Protein AF-S7XFP1-F1 (afdb_monomer_lite)

Organism: Spraguea lophii (strain 42_110) (NCBI:txid1358809)

Foldseek 3Di:
DADFDALVNVVVQLVVVVVFWWAQQAWADDPLQKIKGFIKTDDPPVVVPVPPPDDDPPVVVVVVVVPPPDDDDDDPDPPPPIDTWIWMDGFQHDIDTDDDDPDPDADPVRVVVCVQGNRFTWRWDDDASFQKIKIKGDFDPPDPDPPDDSPWIWIWIWHNHNVIKIFIDTPQATPDISDDDDCPDDDPPPQPCPVRGGDDDPPDPCPDPVVVCVVVVNDDDDLVVSLVCCVVCVCVVRVDDPVVSVVVSVVVVVVSVVCVVPDDDD

Sequence (266 aa):
MKQKMTFLDIRAIINELQKKSYYINNIYSEDNKIFYFKLTAYKDNSIKNEKNNSIDEKTINKNLEKICIKDSNTSLNKDSVNRQSLLLIEPGVRMHLTKEHKCTRITSFTQQLRKYFKRSKIEIRQLGLDRVIEIKTLNYNNTGDENEDKNNVNNIIIEMYHKGNVLILENNKIVSMLRQEKDDKEDNNVINVLDNIYIRNEVSLNYSYLNFLKKYSLENITVKEFIKLLKEKGKEYFSLDNYVYNVLSKELMKYLNNMNNDIIIE

Structure (mmCIF, N/CA/C/O backbone):
data_AF-S7XFP1-F1
#
_entry.id   AF-S7XFP1-F1
#
loop_
_atom_site.group_PDB
_atom_site.id
_atom_site.type_symbol
_atom_site.label_atom_id
_atom_site.label_alt_id
_atom_site.label_comp_id
_atom_site.label_asym_id
_atom_site.label_entity_id
_atom_site.label_seq_id
_atom_site.pdbx_PDB_ins_code
_atom_site.Cartn_x
_atom_site.Cartn_y
_atom_site.Cartn_z
_atom_site.occupancy
_atom_site.B_iso_or_equiv
_atom_site.auth_seq_id
_atom_site.auth_comp_id
_atom_site.auth_asym_id
_atom_site.auth_atom_id
_atom_site.pdbx_PDB_model_num
ATOM 1 N N . MET A 1 1 ? -9.539 -11.812 -19.094 1.00 52.19 1 MET A N 1
ATOM 2 C CA . MET A 1 1 ? -9.063 -10.584 -18.410 1.00 52.19 1 MET A CA 1
ATOM 3 C C . MET A 1 1 ? -9.039 -10.847 -16.913 1.00 52.19 1 MET A C 1
ATOM 5 O O . MET A 1 1 ? -10.048 -11.311 -16.401 1.00 52.19 1 MET A O 1
ATOM 9 N N . LYS A 1 2 ? -7.923 -10.607 -16.209 1.00 63.22 2 LYS A N 1
ATOM 10 C CA . LYS A 1 2 ? -7.943 -10.638 -14.735 1.00 63.22 2 LYS A CA 1
ATOM 11 C C . LYS A 1 2 ? -8.802 -9.466 -14.250 1.00 63.22 2 LYS A C 1
ATOM 13 O O . LYS A 1 2 ? -8.577 -8.339 -14.692 1.00 63.22 2 LYS A O 1
ATOM 18 N N . GLN A 1 3 ? -9.782 -9.731 -13.392 1.00 74.06 3 GLN A N 1
ATOM 19 C CA . GLN A 1 3 ? -10.567 -8.681 -12.743 1.00 74.06 3 GLN A CA 1
ATOM 20 C C . GLN A 1 3 ? -9.619 -7.797 -11.924 1.00 74.06 3 GLN A C 1
ATOM 22 O O . GLN A 1 3 ? -8.824 -8.306 -11.134 1.00 74.06 3 GLN A O 1
ATOM 27 N N . LYS A 1 4 ? -9.656 -6.483 -12.162 1.00 85.31 4 LYS A N 1
ATOM 28 C CA . LYS A 1 4 ? -8.857 -5.513 -11.405 1.00 85.31 4 LYS A CA 1
ATOM 29 C C . LYS A 1 4 ? -9.562 -5.204 -10.092 1.00 85.31 4 LYS A C 1
ATOM 31 O O . LYS A 1 4 ? -10.784 -5.065 -10.086 1.00 85.31 4 LYS A O 1
ATOM 36 N N . MET A 1 5 ? -8.795 -5.057 -9.016 1.00 91.19 5 MET A N 1
ATOM 37 C CA . MET A 1 5 ? -9.348 -4.629 -7.732 1.00 91.19 5 MET A CA 1
ATOM 38 C C . MET A 1 5 ? -10.023 -3.258 -7.837 1.00 91.19 5 MET A C 1
ATOM 40 O O . MET A 1 5 ? -9.474 -2.301 -8.398 1.00 91.19 5 MET A O 1
ATOM 44 N N . THR A 1 6 ? -11.214 -3.170 -7.259 1.00 91.44 6 THR A N 1
ATOM 45 C CA . THR A 1 6 ? -11.941 -1.921 -7.044 1.00 91.44 6 THR A CA 1
ATOM 46 C C . THR A 1 6 ? -11.437 -1.220 -5.780 1.00 91.44 6 THR A C 1
ATOM 48 O O . THR A 1 6 ? -10.708 -1.794 -4.967 1.00 91.44 6 THR A O 1
ATOM 51 N N . PHE A 1 7 ? -11.837 0.038 -5.578 1.00 90.31 7 PHE A N 1
ATOM 52 C CA . PHE A 1 7 ? -11.528 0.751 -4.336 1.00 90.31 7 PHE A CA 1
ATOM 53 C C . PHE A 1 7 ? -12.200 0.097 -3.111 1.00 90.31 7 PHE A C 1
ATOM 55 O O . PHE A 1 7 ? -11.659 0.194 -2.011 1.00 90.31 7 PHE A O 1
ATOM 62 N N . LEU A 1 8 ? -13.339 -0.592 -3.287 1.00 91.75 8 LEU A N 1
ATOM 63 C CA . LEU A 1 8 ? -14.031 -1.321 -2.216 1.00 91.75 8 LEU A CA 1
ATOM 64 C C . LEU A 1 8 ? -13.271 -2.579 -1.803 1.00 91.75 8 LEU A C 1
ATOM 66 O O . LEU A 1 8 ? -13.131 -2.836 -0.608 1.00 91.75 8 LEU A O 1
ATOM 70 N N . ASP A 1 9 ? -12.722 -3.314 -2.771 1.00 93.44 9 ASP A N 1
ATOM 71 C CA . ASP A 1 9 ? -11.872 -4.475 -2.489 1.00 93.44 9 ASP A CA 1
ATOM 72 C C . ASP A 1 9 ? -10.639 -4.046 -1.686 1.00 93.44 9 ASP A C 1
ATOM 74 O O . ASP A 1 9 ? -10.287 -4.670 -0.686 1.00 93.44 9 ASP A O 1
ATOM 78 N N . ILE A 1 10 ? -10.012 -2.929 -2.080 1.00 94.69 10 ILE A N 1
ATOM 79 C CA . ILE A 1 10 ? -8.885 -2.344 -1.341 1.00 94.69 10 ILE A CA 1
ATOM 80 C C . ILE A 1 10 ? -9.328 -1.981 0.077 1.00 94.69 10 ILE A C 1
ATOM 82 O O . ILE A 1 10 ? -8.672 -2.391 1.034 1.00 94.69 10 ILE A O 1
ATOM 86 N N . ARG A 1 11 ? -10.459 -1.281 0.232 1.00 93.44 11 ARG A N 1
ATOM 87 C CA . ARG A 1 11 ? -10.988 -0.883 1.543 1.00 93.44 11 ARG A CA 1
ATOM 88 C C . ARG A 1 11 ? -11.208 -2.081 2.461 1.00 93.44 11 ARG A C 1
ATOM 90 O O . ARG A 1 11 ? -10.847 -2.015 3.633 1.00 93.44 11 ARG A O 1
ATOM 97 N N . ALA A 1 12 ? -11.779 -3.167 1.944 1.00 93.06 12 ALA A N 1
ATOM 98 C CA . ALA A 1 12 ? -12.039 -4.375 2.719 1.00 93.06 12 ALA A CA 1
ATOM 99 C C . ALA A 1 12 ? -10.742 -4.976 3.286 1.00 93.06 12 ALA A C 1
ATOM 101 O O . ALA A 1 12 ? -10.680 -5.285 4.477 1.00 93.06 12 ALA A O 1
ATOM 102 N N . ILE A 1 13 ? -9.689 -5.059 2.469 1.00 95.00 13 ILE A N 1
ATOM 103 C CA . ILE A 1 13 ? -8.388 -5.588 2.901 1.00 95.00 13 ILE A CA 1
ATOM 104 C C . ILE A 1 13 ? -7.699 -4.629 3.872 1.00 95.00 13 ILE A C 1
ATOM 106 O O . ILE A 1 13 ? -7.159 -5.066 4.886 1.00 95.00 13 ILE A O 1
ATOM 110 N N . ILE A 1 14 ? -7.733 -3.321 3.607 1.00 95.25 14 ILE A N 1
ATOM 111 C CA . ILE A 1 14 ? -7.174 -2.319 4.523 1.00 95.25 14 ILE A CA 1
ATOM 112 C C . ILE A 1 14 ? -7.863 -2.393 5.888 1.00 95.25 14 ILE A C 1
ATOM 114 O O . ILE A 1 14 ? -7.173 -2.438 6.902 1.00 95.25 14 ILE A O 1
ATOM 118 N N . ASN A 1 15 ? -9.192 -2.503 5.928 1.00 92.75 15 ASN A N 1
ATOM 119 C CA . ASN A 1 15 ? -9.940 -2.675 7.174 1.00 92.75 15 ASN A CA 1
ATOM 120 C C . ASN A 1 15 ? -9.548 -3.965 7.913 1.00 92.75 15 ASN A C 1
ATOM 122 O O . ASN A 1 15 ? -9.566 -4.000 9.141 1.00 92.75 15 ASN A O 1
ATOM 126 N N . GLU A 1 16 ? -9.213 -5.042 7.198 1.00 91.88 16 GLU A N 1
ATOM 127 C CA . GLU A 1 16 ? -8.698 -6.265 7.816 1.00 91.88 16 GLU A CA 1
ATOM 128 C C . GLU A 1 16 ? -7.304 -6.052 8.419 1.00 91.88 16 GLU A C 1
ATOM 130 O O . GLU A 1 16 ? -7.057 -6.465 9.556 1.00 91.88 16 GLU A O 1
ATOM 135 N N . LEU A 1 17 ? -6.411 -5.377 7.691 1.00 92.06 17 LEU A N 1
ATOM 136 C CA . LEU A 1 17 ? -5.055 -5.071 8.143 1.00 92.06 17 LEU A CA 1
ATOM 137 C C . LEU A 1 17 ? -5.069 -4.119 9.349 1.00 92.06 17 LEU A C 1
ATOM 139 O O . LEU A 1 17 ? -4.381 -4.370 10.332 1.00 92.06 17 LEU A O 1
ATOM 143 N N . GLN A 1 18 ? -5.913 -3.091 9.345 1.00 91.81 18 GLN A N 1
ATOM 144 C CA . GLN A 1 18 ? -5.991 -2.098 10.422 1.00 91.81 18 GLN A CA 1
ATOM 145 C C . GLN A 1 18 ? -6.490 -2.654 11.766 1.00 91.81 18 GLN A C 1
ATOM 147 O O . GLN A 1 18 ? -6.340 -1.995 12.790 1.00 91.81 18 GLN A O 1
ATOM 152 N N . LYS A 1 19 ? -7.015 -3.887 11.814 1.00 89.19 19 LYS A N 1
ATOM 153 C CA . LYS A 1 19 ? -7.363 -4.560 13.083 1.00 89.19 19 LYS A CA 1
ATOM 154 C C . LYS A 1 19 ? -6.148 -4.833 13.974 1.00 89.19 19 LYS A C 1
ATOM 156 O O . LYS A 1 19 ? -6.326 -5.234 15.123 1.00 89.19 19 LYS A O 1
ATOM 161 N N . LYS A 1 20 ? -4.927 -4.722 13.441 1.00 89.38 20 LYS A N 1
ATOM 162 C CA . LYS A 1 20 ? -3.678 -4.984 14.161 1.00 89.38 20 LYS A CA 1
ATOM 163 C C . LYS A 1 20 ? -2.612 -3.964 13.780 1.00 89.38 20 LYS A C 1
ATOM 165 O O . LYS A 1 20 ? -2.524 -3.535 12.636 1.00 89.38 20 LYS A O 1
ATOM 170 N N . SER A 1 21 ? -1.734 -3.679 14.731 1.00 88.75 21 SER A N 1
ATOM 171 C CA . SER A 1 21 ? -0.482 -2.965 14.490 1.00 88.75 21 SER A CA 1
ATOM 172 C C . SER A 1 21 ? 0.557 -3.917 13.886 1.00 88.75 21 SER A C 1
ATOM 174 O O . SER A 1 21 ? 0.724 -5.037 14.381 1.00 88.75 21 SER A O 1
ATOM 176 N N . TYR A 1 22 ? 1.286 -3.486 12.850 1.00 92.56 22 TYR A N 1
ATOM 177 C CA . TYR A 1 22 ? 2.300 -4.307 12.176 1.00 92.56 22 TYR A CA 1
ATOM 178 C C . TYR A 1 22 ? 3.677 -3.639 12.120 1.00 92.56 22 TYR A C 1
ATOM 180 O O . TYR A 1 22 ? 3.802 -2.421 12.013 1.00 92.56 22 TYR A O 1
ATOM 188 N N . TYR A 1 23 ? 4.709 -4.482 12.110 1.00 92.25 23 TYR A N 1
ATOM 189 C CA . TYR A 1 23 ? 6.056 -4.143 11.658 1.00 92.25 23 TYR A CA 1
ATOM 190 C C . TYR A 1 23 ? 6.349 -4.849 10.338 1.00 92.25 23 TYR A C 1
ATOM 192 O O . TYR A 1 23 ? 5.999 -6.023 10.173 1.00 92.25 23 TYR A O 1
ATOM 200 N N . ILE A 1 24 ? 7.056 -4.186 9.425 1.00 93.75 24 ILE A N 1
ATOM 201 C CA . ILE A 1 24 ? 7.605 -4.847 8.238 1.00 93.75 24 ILE A CA 1
ATOM 202 C C . ILE A 1 24 ? 8.883 -5.568 8.654 1.00 93.75 24 ILE A C 1
ATOM 204 O O . ILE A 1 24 ? 9.927 -4.958 8.824 1.00 93.75 24 ILE A O 1
ATOM 208 N N . ASN A 1 25 ? 8.849 -6.887 8.789 1.00 92.38 25 ASN A N 1
ATOM 209 C CA . ASN A 1 25 ? 10.044 -7.674 9.086 1.00 92.38 25 ASN A CA 1
ATOM 210 C C . ASN A 1 25 ? 10.990 -7.749 7.874 1.00 92.38 25 ASN A C 1
ATOM 212 O O . ASN A 1 25 ? 12.210 -7.630 8.000 1.00 92.38 25 ASN A O 1
ATOM 216 N N . ASN A 1 26 ? 10.425 -7.966 6.684 1.00 93.00 26 ASN A N 1
ATOM 217 C CA . ASN A 1 26 ? 11.188 -8.028 5.442 1.00 93.00 26 ASN A CA 1
ATOM 218 C C . ASN A 1 26 ? 10.302 -7.754 4.222 1.00 93.00 26 ASN A C 1
ATOM 220 O O . ASN A 1 26 ? 9.081 -7.865 4.308 1.00 93.00 26 ASN A O 1
ATOM 224 N N . ILE A 1 27 ? 10.925 -7.447 3.085 1.00 94.75 27 ILE A N 1
ATOM 225 C CA . ILE A 1 27 ? 10.235 -7.199 1.812 1.00 94.75 27 ILE A CA 1
ATOM 226 C C . ILE A 1 27 ? 10.877 -8.064 0.732 1.00 94.75 27 ILE A C 1
ATOM 228 O O . ILE A 1 27 ? 12.099 -8.097 0.628 1.00 94.75 27 ILE A O 1
ATOM 232 N N . TYR A 1 28 ? 10.100 -8.764 -0.078 1.00 94.25 28 TYR A N 1
ATOM 233 C CA . TYR A 1 28 ? 10.593 -9.536 -1.224 1.00 94.25 28 TYR A CA 1
ATOM 234 C C . TYR A 1 28 ? 9.895 -9.066 -2.490 1.00 94.25 28 TYR A C 1
ATOM 236 O O . TYR A 1 28 ? 8.843 -8.431 -2.411 1.00 94.25 28 TYR A O 1
ATOM 244 N N . SER A 1 29 ? 10.451 -9.396 -3.649 1.00 93.25 29 SER A N 1
ATOM 245 C CA . SER A 1 29 ? 9.748 -9.186 -4.906 1.00 93.25 29 SER A CA 1
ATOM 246 C C . SER A 1 29 ? 10.022 -10.286 -5.911 1.00 93.25 29 SER A C 1
ATOM 248 O O . SER A 1 29 ? 11.060 -10.937 -5.866 1.00 93.25 29 SER A O 1
ATOM 250 N N . GLU A 1 30 ? 9.079 -10.475 -6.822 1.00 92.12 30 GLU A N 1
ATOM 251 C CA . GLU A 1 30 ? 9.212 -11.309 -8.010 1.00 92.12 30 GLU A CA 1
ATOM 252 C C . GLU A 1 30 ? 9.230 -10.377 -9.227 1.00 92.12 30 GLU A C 1
ATOM 254 O O . GLU A 1 30 ? 8.220 -9.747 -9.556 1.00 92.12 30 GLU A O 1
ATOM 259 N N . ASP A 1 31 ? 10.417 -10.210 -9.818 1.00 87.38 31 ASP A N 1
ATOM 260 C CA . ASP A 1 31 ? 10.683 -9.414 -11.023 1.00 87.38 31 ASP A CA 1
ATOM 261 C C . ASP A 1 31 ? 10.072 -8.007 -11.033 1.00 87.38 31 ASP A C 1
ATOM 263 O O . ASP A 1 31 ? 9.574 -7.552 -12.063 1.00 87.38 31 ASP A O 1
ATOM 267 N N . ASN A 1 32 ? 10.079 -7.301 -9.894 1.00 88.94 32 ASN A N 1
ATOM 268 C CA . ASN A 1 32 ? 9.481 -5.960 -9.780 1.00 88.94 32 ASN A CA 1
ATOM 269 C C . ASN A 1 32 ? 7.974 -5.907 -10.127 1.00 88.94 32 ASN A C 1
ATOM 271 O O . ASN A 1 32 ? 7.415 -4.826 -10.308 1.00 88.94 32 ASN A O 1
ATOM 275 N N . LYS A 1 33 ? 7.300 -7.058 -10.217 1.00 90.81 33 LYS A N 1
ATOM 276 C CA . LYS A 1 33 ? 5.867 -7.166 -10.527 1.00 90.81 33 LYS A CA 1
ATOM 277 C C . LYS A 1 33 ? 5.044 -7.437 -9.282 1.00 90.81 33 LYS A C 1
ATOM 279 O O . LYS A 1 33 ? 3.983 -6.845 -9.115 1.00 90.81 33 LYS A O 1
ATOM 284 N N . ILE A 1 34 ? 5.531 -8.329 -8.426 1.00 93.75 34 ILE A N 1
ATOM 285 C CA . ILE A 1 34 ? 4.853 -8.740 -7.198 1.00 93.75 34 ILE A CA 1
ATOM 286 C C . ILE A 1 34 ? 5.767 -8.416 -6.029 1.00 93.75 34 ILE A C 1
ATOM 288 O O . ILE A 1 34 ? 6.944 -8.757 -6.060 1.00 93.75 34 ILE A O 1
ATOM 292 N N . PHE A 1 35 ? 5.225 -7.785 -4.998 1.00 95.50 35 PHE A N 1
ATOM 293 C CA . PHE A 1 35 ? 5.903 -7.476 -3.750 1.00 95.50 35 PHE A CA 1
ATOM 294 C C . PHE A 1 35 ? 5.282 -8.276 -2.615 1.00 95.50 35 PHE A C 1
ATOM 296 O O . PHE A 1 35 ? 4.065 -8.433 -2.541 1.00 95.50 35 PHE A O 1
ATOM 303 N N . TYR A 1 36 ? 6.124 -8.759 -1.712 1.00 95.81 36 TYR A N 1
ATOM 304 C CA . TYR A 1 36 ? 5.717 -9.498 -0.528 1.00 95.81 36 TYR A CA 1
ATOM 305 C C . TYR A 1 36 ? 6.245 -8.787 0.708 1.00 95.81 36 TYR A C 1
ATOM 307 O O . TYR A 1 36 ? 7.451 -8.779 0.958 1.00 95.81 36 TYR A O 1
ATOM 315 N N . PHE A 1 37 ? 5.348 -8.224 1.505 1.00 95.62 37 PHE A N 1
ATOM 316 C CA . PHE A 1 37 ? 5.675 -7.600 2.779 1.00 95.62 37 PHE A CA 1
ATOM 317 C C . PHE A 1 37 ? 5.461 -8.624 3.885 1.00 95.62 37 PHE A C 1
ATOM 319 O O . PHE A 1 37 ? 4.335 -9.033 4.169 1.00 95.62 37 PHE A O 1
ATOM 326 N N . LYS A 1 38 ? 6.549 -9.074 4.506 1.00 94.75 38 LYS A N 1
ATOM 327 C CA . LYS A 1 38 ? 6.487 -9.960 5.666 1.00 94.75 38 LYS A CA 1
ATOM 328 C C . LYS A 1 38 ? 6.177 -9.114 6.892 1.00 94.75 38 LYS A C 1
ATOM 330 O O . LYS A 1 38 ? 7.062 -8.434 7.403 1.00 94.75 38 LYS A O 1
ATOM 335 N N . LEU A 1 39 ? 4.937 -9.169 7.349 1.00 94.38 39 LEU A N 1
ATOM 336 C CA . LEU A 1 39 ? 4.424 -8.410 8.478 1.00 94.38 39 LEU A CA 1
ATOM 337 C C . LEU A 1 39 ? 4.461 -9.249 9.759 1.00 94.38 39 LEU A C 1
ATOM 339 O O . LEU A 1 39 ? 4.088 -10.424 9.765 1.00 94.38 39 LEU A O 1
ATOM 343 N N . THR A 1 40 ? 4.864 -8.628 10.860 1.00 92.38 40 THR A N 1
ATOM 344 C CA . THR A 1 40 ? 4.746 -9.198 12.207 1.00 92.38 40 THR A CA 1
ATOM 345 C C . THR A 1 40 ? 3.764 -8.345 12.996 1.00 92.38 40 THR A C 1
ATOM 347 O O . THR A 1 40 ? 3.980 -7.141 13.133 1.00 92.38 40 THR A O 1
ATOM 350 N N . ALA A 1 41 ? 2.675 -8.948 13.480 1.00 90.31 41 ALA A N 1
ATOM 351 C CA . ALA A 1 41 ? 1.723 -8.251 14.340 1.00 90.31 41 ALA A CA 1
ATOM 352 C C . ALA A 1 41 ? 2.363 -7.975 15.707 1.00 90.31 41 ALA A C 1
ATOM 354 O O . ALA A 1 41 ? 3.026 -8.849 16.263 1.00 90.31 41 ALA A O 1
ATOM 355 N N . TYR A 1 42 ? 2.151 -6.788 16.265 1.00 80.81 42 TYR A N 1
ATOM 356 C CA . TYR A 1 42 ? 2.584 -6.476 17.625 1.00 80.81 42 TYR A CA 1
ATOM 357 C C . TYR A 1 42 ? 1.410 -6.579 18.601 1.00 80.81 42 TYR A C 1
ATOM 359 O O . TYR A 1 42 ? 0.276 -6.236 18.266 1.00 80.81 42 TYR A O 1
ATOM 367 N N . LYS A 1 43 ? 1.679 -7.082 19.810 1.00 69.81 43 LYS A N 1
ATOM 368 C CA . LYS A 1 43 ? 0.714 -7.053 20.911 1.00 69.81 43 LYS A CA 1
ATOM 369 C C . LYS A 1 43 ? 0.835 -5.702 21.596 1.00 69.81 43 LYS A C 1
ATOM 371 O O . LYS A 1 43 ? 1.787 -5.485 22.339 1.00 69.81 43 LYS A O 1
ATOM 376 N N . ASP A 1 44 ? -0.137 -4.825 21.380 1.00 60.28 44 ASP A N 1
ATOM 377 C CA . ASP A 1 44 ? -0.263 -3.635 22.212 1.00 60.28 44 ASP A CA 1
ATOM 378 C C . ASP A 1 44 ? -0.577 -4.086 23.649 1.00 60.28 44 ASP A C 1
ATOM 380 O O . ASP A 1 44 ? -1.675 -4.534 23.976 1.00 60.28 44 ASP A O 1
ATOM 384 N N . ASN A 1 45 ? 0.440 -4.041 24.513 1.00 50.31 45 ASN A N 1
ATOM 385 C CA . ASN A 1 45 ? 0.332 -4.429 25.923 1.00 50.31 45 ASN A CA 1
ATOM 386 C C . ASN A 1 45 ? -0.495 -3.426 26.755 1.00 50.31 45 ASN A C 1
ATOM 388 O O . ASN A 1 45 ? -0.725 -3.669 27.938 1.00 50.31 45 ASN A O 1
ATOM 392 N N . SER A 1 46 ? -0.970 -2.329 26.155 1.00 48.75 46 SER A N 1
ATOM 393 C CA . SER A 1 46 ? -1.746 -1.270 26.812 1.00 48.75 46 SER A CA 1
ATOM 394 C C . SER A 1 46 ? -3.116 -1.727 27.327 1.00 48.75 46 SER A C 1
ATOM 396 O O . SER A 1 46 ? -3.615 -1.156 28.288 1.00 48.75 46 SER A O 1
ATOM 398 N N . ILE A 1 47 ? -3.694 -2.804 26.783 1.00 45.56 47 ILE A N 1
ATOM 399 C CA . ILE A 1 47 ? -5.023 -3.301 27.200 1.00 45.56 47 ILE A CA 1
ATOM 400 C C . ILE A 1 47 ? -4.972 -4.071 28.541 1.00 45.56 47 ILE A C 1
ATOM 402 O O . ILE A 1 47 ? -6.002 -4.342 29.153 1.00 45.56 47 ILE A O 1
ATOM 406 N N . LYS A 1 48 ? -3.784 -4.411 29.065 1.00 41.38 48 LYS A N 1
ATOM 407 C CA . LYS A 1 48 ? -3.681 -5.134 30.349 1.00 41.38 48 LYS A CA 1
ATOM 408 C C . LYS A 1 48 ? -3.895 -4.264 31.590 1.00 41.38 48 LYS A C 1
ATOM 410 O O . LYS A 1 48 ? -4.155 -4.824 32.649 1.00 41.38 48 LYS A O 1
ATOM 415 N N . ASN A 1 49 ? -3.824 -2.938 31.479 1.00 35.94 49 ASN A N 1
ATOM 416 C CA . ASN A 1 49 ? -3.895 -2.067 32.656 1.00 35.94 49 ASN A CA 1
ATOM 417 C C . ASN A 1 49 ? -5.321 -1.668 33.067 1.00 35.94 49 ASN A C 1
ATOM 419 O O . ASN A 1 49 ? -5.502 -1.221 34.193 1.00 35.94 49 ASN A O 1
ATOM 423 N N . GLU A 1 50 ? -6.340 -1.895 32.232 1.00 39.62 50 GLU A N 1
ATOM 424 C CA . GLU A 1 50 ? -7.737 -1.591 32.596 1.00 39.62 50 GLU A CA 1
ATOM 425 C C . GLU A 1 50 ? -8.474 -2.765 33.261 1.00 39.62 50 GLU A C 1
ATOM 427 O O . GLU A 1 50 ? -9.487 -2.560 33.920 1.00 39.62 50 GLU A O 1
ATOM 432 N N . LYS A 1 51 ? -7.956 -3.999 33.163 1.00 37.59 51 LYS A N 1
ATOM 433 C CA . LYS A 1 51 ? -8.609 -5.189 33.745 1.00 37.59 51 LYS A CA 1
ATOM 434 C C . LYS A 1 51 ? -8.214 -5.517 35.187 1.00 37.59 51 LYS A C 1
ATOM 436 O O . LYS A 1 51 ? -8.755 -6.457 35.754 1.00 37.59 51 LYS A O 1
ATOM 441 N N . ASN A 1 52 ? -7.310 -4.754 35.801 1.00 36.91 52 ASN A N 1
ATOM 442 C CA . ASN A 1 52 ? -6.852 -5.040 37.167 1.00 36.91 52 ASN A CA 1
ATOM 443 C C . ASN A 1 52 ? -7.671 -4.350 38.270 1.00 36.91 52 ASN A C 1
ATOM 445 O O . ASN A 1 52 ? -7.379 -4.563 39.441 1.00 36.91 52 ASN A O 1
ATOM 449 N N . ASN A 1 53 ? -8.719 -3.595 37.927 1.00 41.28 53 ASN A N 1
ATOM 450 C CA . ASN A 1 53 ? -9.618 -2.976 38.902 1.00 41.28 53 ASN A CA 1
ATOM 451 C C . ASN A 1 53 ? -11.075 -3.392 38.651 1.00 41.28 53 ASN A C 1
ATOM 453 O O . ASN A 1 53 ? -11.860 -2.597 38.148 1.00 41.28 53 ASN A O 1
ATOM 457 N N . SER A 1 54 ? -11.435 -4.641 38.971 1.00 40.59 54 SER A N 1
ATOM 458 C CA . SER A 1 54 ? -12.695 -5.011 39.657 1.00 40.59 54 SER A CA 1
ATOM 459 C C . SER A 1 54 ? -13.021 -6.512 39.539 1.00 40.59 54 SER A C 1
ATOM 461 O O . SER A 1 54 ? -13.268 -7.031 38.461 1.00 40.59 54 SER A O 1
ATOM 463 N N . ILE A 1 55 ? -13.095 -7.154 40.713 1.00 44.56 55 ILE A N 1
ATOM 464 C CA . ILE A 1 55 ? -13.921 -8.324 41.075 1.00 44.56 55 ILE A CA 1
ATOM 465 C C . ILE A 1 55 ? -13.505 -9.705 40.507 1.00 44.56 55 ILE A C 1
ATOM 467 O O . ILE A 1 55 ? -13.731 -10.049 39.354 1.00 44.56 55 ILE A O 1
ATOM 471 N N . ASP A 1 56 ? -12.950 -10.517 41.418 1.00 48.81 56 ASP A N 1
ATOM 472 C CA . ASP A 1 56 ? -12.785 -11.985 41.456 1.00 48.81 56 ASP A CA 1
ATOM 473 C C . ASP A 1 56 ? -13.258 -12.835 40.246 1.00 48.81 56 ASP A C 1
ATOM 475 O O . ASP A 1 56 ? -14.206 -13.621 40.313 1.00 48.81 56 ASP A O 1
ATOM 479 N N . GLU A 1 57 ? -12.477 -12.827 39.161 1.00 43.84 57 GLU A N 1
ATOM 480 C CA . GLU A 1 57 ? -12.625 -13.735 38.003 1.00 43.84 57 GLU A CA 1
ATOM 481 C C . GLU A 1 57 ? -12.265 -15.216 38.294 1.00 43.84 57 GLU A C 1
ATOM 483 O O . GLU A 1 57 ? -12.380 -16.081 37.417 1.00 43.84 57 GLU A O 1
ATOM 488 N N . LYS A 1 58 ? -11.850 -15.569 39.520 1.00 46.75 58 LYS A N 1
ATOM 489 C CA . LYS A 1 58 ? -11.478 -16.958 39.870 1.00 46.75 58 LYS A CA 1
ATOM 490 C C . LYS A 1 58 ? -12.677 -17.907 39.977 1.00 46.75 58 LYS A C 1
ATOM 492 O O . LYS A 1 58 ? -12.504 -19.114 39.805 1.00 46.75 58 LYS A O 1
ATOM 497 N N . THR A 1 59 ? -13.880 -17.386 40.209 1.00 45.34 59 THR A N 1
ATOM 498 C CA . THR A 1 59 ? -15.079 -18.215 40.428 1.00 45.34 59 THR A CA 1
ATOM 499 C C . THR A 1 59 ? -15.864 -18.469 39.134 1.00 45.34 59 THR A C 1
ATOM 501 O O . THR A 1 59 ? -16.488 -19.519 38.993 1.00 45.34 59 THR A O 1
ATOM 504 N N . ILE A 1 60 ? -15.773 -17.577 38.140 1.00 46.31 60 ILE A N 1
ATOM 505 C CA . ILE A 1 60 ? -16.527 -17.689 36.875 1.00 46.31 60 ILE A CA 1
ATOM 506 C C . ILE A 1 60 ? -15.846 -18.658 35.892 1.00 46.31 60 ILE A C 1
ATOM 508 O O . ILE A 1 60 ? -16.519 -19.474 35.258 1.00 46.31 60 ILE A O 1
ATOM 512 N N . ASN A 1 61 ? -14.509 -18.669 35.832 1.00 45.28 61 ASN A N 1
ATOM 513 C CA . ASN A 1 61 ? -13.771 -19.535 34.900 1.00 45.28 61 ASN A CA 1
ATOM 514 C C . ASN A 1 61 ? -13.882 -21.036 35.221 1.00 45.28 61 ASN A C 1
ATOM 516 O O . ASN A 1 61 ? -13.777 -21.866 34.321 1.00 45.28 61 ASN A O 1
ATOM 520 N N . LYS A 1 62 ? -14.190 -21.408 36.470 1.00 44.66 62 LYS A N 1
ATOM 521 C CA . LYS A 1 62 ? -14.319 -22.819 36.873 1.00 44.66 62 LYS A CA 1
ATOM 522 C C . LYS A 1 62 ? -15.619 -23.486 36.406 1.00 44.66 62 LYS A C 1
ATOM 524 O O . LYS A 1 62 ? -15.674 -24.712 36.326 1.00 44.66 62 LYS A O 1
ATOM 529 N N . ASN A 1 63 ? -16.649 -22.698 36.083 1.00 39.97 63 ASN A N 1
ATOM 530 C CA . ASN A 1 63 ? -17.942 -23.215 35.622 1.00 39.97 63 ASN A CA 1
ATOM 531 C C . ASN A 1 63 ? -18.052 -23.285 34.090 1.00 39.97 63 ASN A C 1
ATOM 533 O O . ASN A 1 63 ? -18.793 -24.122 33.580 1.00 39.97 63 ASN A O 1
ATOM 537 N N . LEU A 1 64 ? -17.274 -22.488 33.350 1.00 41.97 64 LEU A N 1
ATOM 538 C CA . LEU A 1 64 ? -17.238 -22.541 31.881 1.00 41.97 64 LEU A CA 1
ATOM 539 C C . LEU A 1 64 ? -16.369 -23.693 31.345 1.00 41.97 64 LEU A C 1
ATOM 541 O O . LEU A 1 64 ? -16.673 -24.246 30.290 1.00 41.97 64 LEU A O 1
ATOM 545 N N . GLU A 1 65 ? -15.357 -24.139 32.096 1.00 40.03 65 GLU A N 1
ATOM 546 C CA . GLU A 1 65 ? -14.520 -25.290 31.710 1.00 40.03 65 GLU A CA 1
ATOM 547 C C . GLU A 1 65 ? -15.238 -26.649 31.810 1.00 40.03 65 GLU A C 1
ATOM 549 O O . GLU A 1 65 ? -14.794 -27.618 31.201 1.00 40.03 65 GLU A O 1
ATOM 554 N N . LYS A 1 66 ? -16.375 -26.746 32.515 1.00 40.25 66 LYS A N 1
ATOM 555 C CA . LYS A 1 66 ? -17.138 -28.005 32.626 1.00 40.25 66 LYS A CA 1
ATOM 556 C C . LYS A 1 66 ? -18.171 -28.230 31.520 1.00 40.25 66 LYS A C 1
ATOM 558 O O . LYS A 1 66 ? -18.631 -29.358 31.376 1.00 40.25 66 LYS A O 1
ATOM 563 N N . ILE A 1 67 ? -18.530 -27.207 30.741 1.00 40.03 67 ILE A N 1
ATOM 564 C CA . ILE A 1 67 ? -19.599 -27.316 29.729 1.00 40.03 67 ILE A CA 1
ATOM 565 C C . ILE A 1 67 ? -19.050 -27.664 28.333 1.00 40.03 67 ILE A C 1
ATOM 567 O O . ILE A 1 67 ? -19.767 -28.259 27.538 1.00 40.03 67 ILE A O 1
ATOM 571 N N . CYS A 1 68 ? -17.768 -27.412 28.047 1.00 33.25 68 CYS A N 1
ATOM 572 C CA . CYS A 1 68 ? -17.196 -27.640 26.708 1.00 33.25 68 CYS A CA 1
ATOM 573 C C . CYS A 1 68 ? -16.317 -28.898 26.566 1.00 33.25 68 CYS A C 1
ATOM 575 O O . CYS A 1 68 ? -15.704 -29.091 25.520 1.00 33.25 68 CYS A O 1
ATOM 577 N N . ILE A 1 69 ? -16.247 -29.777 27.574 1.00 36.56 69 ILE A N 1
ATOM 578 C CA . ILE A 1 69 ? -15.509 -31.050 27.481 1.00 36.56 69 ILE A CA 1
ATOM 579 C C . ILE A 1 69 ? -16.499 -32.184 27.227 1.00 36.56 69 ILE A C 1
ATOM 581 O O . ILE A 1 69 ? -16.782 -32.982 28.112 1.00 36.56 69 ILE A O 1
ATOM 585 N N . LYS A 1 70 ? -17.061 -32.217 26.024 1.00 35.91 70 LYS A N 1
ATOM 586 C CA . LYS A 1 70 ? -17.664 -33.388 25.374 1.00 35.91 70 LYS A CA 1
ATOM 587 C C . LYS A 1 70 ? -17.867 -32.971 23.926 1.00 35.91 70 LYS A C 1
ATOM 589 O O . LYS A 1 70 ? -18.893 -32.404 23.594 1.00 35.91 70 LYS A O 1
ATOM 594 N N . ASP A 1 71 ? -16.791 -33.047 23.148 1.00 34.56 71 ASP A N 1
ATOM 595 C CA . ASP A 1 71 ? -16.796 -33.684 21.829 1.00 34.56 71 ASP A CA 1
ATOM 596 C C . ASP A 1 71 ? -15.472 -33.422 21.097 1.00 34.56 71 ASP A C 1
ATOM 598 O O . ASP A 1 71 ? -15.077 -32.297 20.804 1.00 34.56 71 ASP A O 1
ATOM 602 N N . SER A 1 72 ? -14.802 -34.529 20.776 1.00 34.81 72 SER A N 1
ATOM 603 C CA . SER A 1 72 ? -13.695 -34.688 19.823 1.00 34.81 72 SER A CA 1
ATOM 604 C C . SER A 1 72 ? -12.363 -33.963 20.089 1.00 34.81 72 SER A C 1
ATOM 606 O O . SER A 1 72 ? -12.129 -32.807 19.753 1.00 34.81 72 SER A O 1
ATOM 608 N N . ASN A 1 73 ? -11.426 -34.769 20.590 1.00 36.78 73 ASN A N 1
ATOM 609 C CA . ASN A 1 73 ? -9.979 -34.584 20.571 1.00 36.78 73 ASN A CA 1
ATOM 610 C C . ASN A 1 73 ? -9.442 -34.067 19.221 1.00 36.78 73 ASN A C 1
ATOM 612 O O . ASN A 1 73 ? -9.377 -34.806 18.244 1.00 36.78 73 ASN A O 1
ATOM 616 N N . THR A 1 74 ? -8.924 -32.842 19.203 1.00 34.16 74 THR A N 1
ATOM 617 C CA . THR A 1 74 ? -7.737 -32.479 18.415 1.00 34.16 74 THR A CA 1
ATOM 618 C C . THR A 1 74 ? -6.940 -31.453 19.212 1.00 34.16 74 THR A C 1
ATOM 620 O O . THR A 1 74 ? -7.474 -30.481 19.739 1.00 34.16 74 THR A O 1
ATOM 623 N N . SER A 1 75 ? -5.655 -31.740 19.380 1.00 33.97 75 SER A N 1
ATOM 624 C CA . SER A 1 75 ? -4.704 -31.036 20.235 1.00 33.97 75 SER A CA 1
ATOM 625 C C . SER A 1 75 ? -4.727 -29.514 20.051 1.00 33.97 75 SER A C 1
ATOM 627 O O . SER A 1 75 ? -4.346 -28.991 19.002 1.00 33.97 75 SER A O 1
ATOM 629 N N . LEU A 1 76 ? -5.112 -28.805 21.114 1.00 36.28 76 LEU A N 1
ATOM 630 C CA . LEU A 1 76 ? -4.930 -27.366 21.290 1.00 36.28 76 LEU A CA 1
ATOM 631 C C . LEU A 1 76 ? -3.428 -27.032 21.322 1.00 36.28 76 LEU A C 1
ATOM 633 O O . LEU A 1 76 ? -2.806 -26.983 22.383 1.00 36.28 76 LEU A O 1
ATOM 637 N N . ASN A 1 77 ? -2.836 -26.799 20.150 1.00 32.59 77 ASN A N 1
ATOM 638 C CA . ASN A 1 77 ? -1.482 -26.263 20.052 1.00 32.59 77 ASN A CA 1
ATOM 639 C C . ASN A 1 77 ? -1.464 -24.791 20.486 1.00 32.59 77 ASN A C 1
ATOM 641 O O . ASN A 1 77 ? -2.132 -23.930 19.910 1.00 32.59 77 ASN A O 1
ATOM 645 N N . LYS A 1 78 ? -0.627 -24.510 21.488 1.00 35.75 7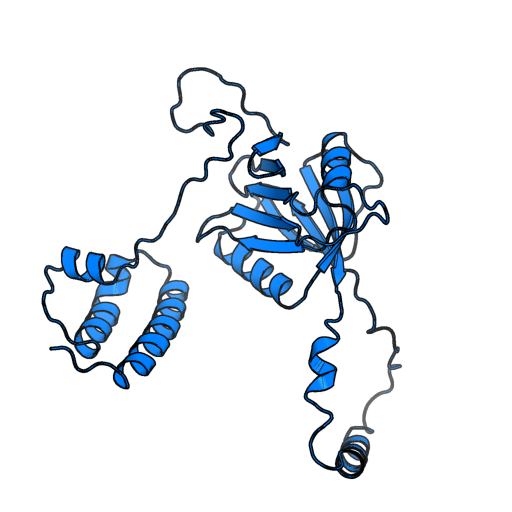8 LYS A N 1
ATOM 646 C CA . LYS A 1 78 ? -0.263 -23.199 22.055 1.00 35.75 78 LYS A CA 1
ATOM 647 C C . LYS A 1 78 ? 0.494 -22.265 21.077 1.00 35.75 78 LYS A C 1
ATOM 649 O O . LYS A 1 78 ? 1.236 -21.393 21.518 1.00 35.75 78 LYS A O 1
ATOM 654 N N . ASP A 1 79 ? 0.278 -22.369 19.765 1.00 37.28 79 ASP A N 1
ATOM 655 C CA . ASP A 1 79 ? 1.019 -21.616 18.731 1.00 37.28 79 ASP A CA 1
ATOM 656 C C . ASP A 1 79 ? 0.402 -20.252 18.362 1.00 37.28 79 ASP A C 1
ATOM 658 O O . ASP A 1 79 ? 0.794 -19.588 17.399 1.00 37.28 79 ASP A O 1
ATOM 662 N N . SER A 1 80 ? -0.565 -19.757 19.131 1.00 41.03 80 SER A N 1
ATOM 663 C CA . SER A 1 80 ? -1.276 -18.506 18.835 1.00 41.03 80 SER A CA 1
ATOM 664 C C . SER A 1 80 ? -0.522 -17.229 19.250 1.00 41.03 80 SER A C 1
ATOM 666 O O . SER A 1 80 ? -1.160 -16.233 19.598 1.00 41.03 80 SER A O 1
ATOM 668 N N . VAL A 1 81 ? 0.818 -17.226 19.264 1.00 44.62 81 VAL A N 1
ATOM 669 C CA . VAL A 1 81 ? 1.592 -16.142 19.905 1.00 44.62 81 VAL A CA 1
ATOM 670 C C . VAL A 1 81 ? 2.212 -15.126 18.941 1.00 44.62 81 VAL A C 1
ATOM 672 O O . VAL A 1 81 ? 2.377 -13.982 19.356 1.00 44.62 81 VAL A O 1
ATOM 675 N N . ASN A 1 82 ? 2.457 -15.422 17.659 1.00 51.03 82 ASN A N 1
ATOM 676 C CA . ASN A 1 82 ? 2.902 -14.378 16.721 1.00 51.03 82 ASN A CA 1
ATOM 677 C C . ASN A 1 82 ? 2.649 -14.763 15.253 1.00 51.03 82 ASN A C 1
ATOM 679 O O . ASN A 1 82 ? 3.511 -15.329 14.583 1.00 51.03 82 ASN A O 1
ATOM 683 N N . ARG A 1 83 ? 1.438 -14.506 14.736 1.00 62.62 83 ARG A N 1
ATOM 684 C CA . ARG A 1 83 ? 1.103 -14.838 13.340 1.00 62.62 83 ARG A CA 1
ATOM 685 C C . ARG A 1 83 ? 1.793 -13.856 12.393 1.00 62.62 83 ARG A C 1
ATOM 687 O O . ARG A 1 83 ? 1.269 -12.776 12.117 1.00 62.62 83 ARG A O 1
ATOM 694 N N . GLN A 1 84 ? 2.966 -14.247 11.900 1.00 70.00 84 GLN A N 1
ATOM 695 C CA . GLN A 1 84 ? 3.582 -13.613 10.739 1.00 70.00 84 GLN A CA 1
ATOM 696 C C . GLN A 1 84 ? 2.586 -13.682 9.579 1.00 70.00 84 GLN A C 1
ATOM 698 O O . GLN A 1 84 ? 2.060 -14.748 9.266 1.00 70.00 84 GLN A O 1
ATOM 703 N N . SER A 1 85 ? 2.289 -12.530 8.994 1.00 86.94 85 SER A N 1
ATOM 704 C CA . SER A 1 85 ? 1.352 -12.391 7.882 1.00 86.94 85 SER A CA 1
ATOM 705 C C . SER A 1 85 ? 2.136 -11.900 6.675 1.00 86.94 85 SER A C 1
ATOM 707 O O . SER A 1 85 ? 2.979 -11.018 6.810 1.00 86.94 85 SER A O 1
ATOM 709 N N . LEU A 1 86 ? 1.913 -12.477 5.502 1.00 93.69 86 LEU A N 1
ATOM 710 C CA . LEU A 1 86 ? 2.614 -12.069 4.291 1.00 93.69 86 LEU A CA 1
ATOM 711 C C . LEU A 1 86 ? 1.628 -11.313 3.402 1.00 93.69 86 LEU A C 1
ATOM 713 O O . LEU A 1 86 ? 0.675 -11.902 2.904 1.00 93.69 86 LEU A O 1
ATOM 717 N N . LEU A 1 87 ? 1.826 -10.011 3.229 1.00 96.00 87 LEU A N 1
ATOM 718 C CA . LEU A 1 87 ? 0.994 -9.183 2.361 1.00 96.00 87 LEU A CA 1
ATOM 719 C C . LEU A 1 87 ? 1.579 -9.193 0.947 1.00 96.00 87 LEU A C 1
ATOM 721 O O . LEU A 1 87 ? 2.677 -8.683 0.726 1.00 96.00 87 LEU A O 1
ATOM 725 N N . LEU A 1 88 ? 0.850 -9.788 0.005 1.00 96.06 88 LEU A N 1
ATOM 726 C CA . LEU A 1 88 ? 1.174 -9.781 -1.418 1.00 96.06 88 LEU A CA 1
ATOM 727 C C . LEU A 1 88 ? 0.542 -8.553 -2.068 1.00 96.06 88 LEU A C 1
ATOM 729 O O . LEU A 1 88 ? -0.656 -8.319 -1.908 1.00 96.06 88 LEU A O 1
ATOM 733 N N . ILE A 1 89 ? 1.336 -7.814 -2.838 1.00 96.31 89 ILE A N 1
ATOM 734 C CA . ILE A 1 89 ? 0.892 -6.670 -3.633 1.00 96.31 89 ILE A CA 1
ATOM 735 C C . ILE A 1 89 ? 1.437 -6.804 -5.055 1.00 96.31 89 ILE A C 1
ATOM 737 O O . ILE A 1 89 ? 2.643 -6.822 -5.273 1.00 96.31 89 ILE A O 1
ATOM 741 N N . GLU A 1 90 ? 0.542 -6.874 -6.030 1.00 95.31 90 GLU A N 1
ATOM 742 C CA . GLU A 1 90 ? 0.834 -6.790 -7.461 1.00 95.31 90 GLU A CA 1
ATOM 743 C C . GLU A 1 90 ? 0.223 -5.469 -7.961 1.00 95.31 90 GLU A C 1
ATOM 745 O O . GLU A 1 90 ? -0.996 -5.416 -8.187 1.00 95.31 90 GLU A O 1
ATOM 750 N N . PRO A 1 91 ? 1.018 -4.380 -8.060 1.00 95.19 91 PRO A N 1
ATOM 751 C CA . PRO A 1 91 ? 0.509 -3.045 -8.361 1.00 95.19 91 PRO A CA 1
ATOM 752 C C . PRO A 1 91 ? -0.305 -3.033 -9.653 1.00 95.19 91 PRO A C 1
ATOM 754 O O . PRO A 1 91 ? 0.132 -3.553 -10.679 1.00 95.19 91 PRO A O 1
ATOM 757 N N . GLY A 1 92 ? -1.495 -2.439 -9.596 1.00 92.56 92 GLY A N 1
ATOM 758 C CA . GLY A 1 92 ? -2.441 -2.383 -10.716 1.00 92.56 92 GLY A CA 1
ATOM 759 C C . GLY A 1 92 ? -3.292 -3.637 -10.933 1.00 92.56 92 GLY A C 1
ATOM 760 O O . GLY A 1 92 ? -4.158 -3.648 -11.813 1.00 92.56 92 GLY A O 1
ATOM 761 N N . VAL A 1 93 ? -3.076 -4.688 -10.135 1.00 93.88 93 VAL A N 1
ATOM 762 C CA . VAL A 1 93 ? -3.751 -5.981 -10.301 1.00 93.88 93 VAL A CA 1
ATOM 763 C C . VAL A 1 93 ? -4.462 -6.408 -9.021 1.00 93.88 93 VAL A C 1
ATOM 765 O O . VAL A 1 93 ? -5.693 -6.474 -9.012 1.00 93.88 93 VAL A O 1
ATOM 768 N N . ARG A 1 94 ? -3.714 -6.722 -7.954 1.00 94.50 94 ARG A N 1
ATOM 769 C CA . ARG A 1 94 ? -4.268 -7.340 -6.738 1.00 94.50 94 ARG A CA 1
ATOM 770 C C . ARG A 1 94 ? -3.436 -7.096 -5.481 1.00 94.50 94 ARG A C 1
ATOM 772 O O . ARG A 1 94 ? -2.230 -6.891 -5.543 1.00 94.50 94 ARG A O 1
ATOM 779 N N . MET A 1 95 ? -4.089 -7.229 -4.337 1.00 95.81 95 MET A N 1
ATOM 780 C CA . MET A 1 95 ? -3.520 -7.222 -2.996 1.00 95.81 95 MET A CA 1
ATOM 781 C C . MET A 1 95 ? -4.250 -8.285 -2.171 1.00 95.81 95 MET A C 1
ATOM 783 O O . MET A 1 95 ? -5.447 -8.456 -2.366 1.00 95.81 95 MET A O 1
ATOM 787 N N . HIS A 1 96 ? -3.554 -9.037 -1.318 1.00 94.81 96 HIS A N 1
ATOM 788 C CA . HIS A 1 96 ? -4.161 -9.950 -0.333 1.00 94.81 96 HIS A CA 1
ATOM 789 C C . HIS A 1 96 ? -3.109 -10.502 0.637 1.00 94.81 96 HIS A C 1
ATOM 791 O O . HIS A 1 96 ? -1.908 -10.476 0.362 1.00 94.81 96 HIS A O 1
ATOM 797 N N . LEU A 1 97 ? -3.564 -11.045 1.766 1.00 93.12 97 LEU A N 1
ATOM 798 C CA . LEU A 1 97 ? -2.726 -11.836 2.661 1.00 93.12 97 LEU A CA 1
ATOM 799 C C . LEU A 1 97 ? -2.516 -13.248 2.095 1.00 93.12 97 LEU A C 1
ATOM 801 O O . LEU A 1 97 ? -3.454 -13.898 1.641 1.00 93.12 97 LEU A O 1
ATOM 805 N N . THR A 1 98 ? -1.282 -13.736 2.150 1.00 92.19 98 THR A N 1
ATOM 806 C CA . THR A 1 98 ? -0.876 -15.077 1.718 1.00 92.19 98 THR A CA 1
ATOM 807 C C . THR A 1 98 ? -0.013 -15.755 2.789 1.00 92.19 98 THR A C 1
ATOM 809 O O . THR A 1 98 ? 0.396 -15.132 3.772 1.00 92.19 98 THR A O 1
ATOM 812 N N . LYS A 1 99 ? 0.240 -17.057 2.628 1.00 88.12 99 LYS A N 1
ATOM 813 C CA . LYS A 1 99 ? 1.099 -17.860 3.517 1.00 88.12 99 LYS A CA 1
ATOM 814 C C . LYS A 1 99 ? 2.515 -18.039 2.973 1.00 88.12 99 LYS A C 1
ATOM 816 O O . LYS A 1 99 ? 3.442 -18.243 3.748 1.00 88.12 99 LYS A O 1
ATOM 821 N N . GLU A 1 100 ? 2.686 -17.934 1.659 1.00 82.81 100 GLU A N 1
ATOM 822 C CA . GLU A 1 100 ? 3.926 -18.300 0.979 1.00 82.81 100 GLU A CA 1
ATOM 823 C C . GLU A 1 100 ? 4.366 -17.210 -0.004 1.00 82.81 100 GLU A C 1
ATOM 825 O O . GLU A 1 100 ? 3.546 -16.540 -0.636 1.00 82.81 100 GLU A O 1
ATOM 830 N N . HIS A 1 101 ? 5.684 -17.054 -0.137 1.00 81.19 101 HIS A N 1
ATOM 831 C CA . HIS A 1 101 ? 6.323 -16.338 -1.239 1.00 81.19 101 HIS A CA 1
ATOM 832 C C . HIS A 1 101 ? 7.262 -17.319 -1.933 1.00 81.19 101 HIS A C 1
ATOM 834 O O . HIS A 1 101 ? 7.919 -18.117 -1.268 1.00 81.19 101 HIS A O 1
ATOM 840 N N . LYS A 1 102 ? 7.322 -17.264 -3.264 1.00 75.62 102 LYS A N 1
ATOM 841 C CA . LYS A 1 102 ? 8.159 -18.173 -4.061 1.00 75.62 102 LYS A CA 1
ATOM 842 C C . LYS A 1 102 ? 9.557 -17.622 -4.344 1.00 75.62 102 LYS A C 1
ATOM 844 O O . LYS A 1 102 ? 10.404 -18.354 -4.839 1.00 75.62 102 LYS A O 1
ATOM 849 N N . CYS A 1 103 ? 9.804 -16.343 -4.058 1.00 74.88 103 CYS A N 1
ATOM 850 C CA . CYS A 1 103 ? 10.990 -15.656 -4.554 1.00 74.88 103 CYS A CA 1
ATOM 851 C C . CYS A 1 103 ? 12.065 -15.434 -3.483 1.00 74.88 103 CYS A C 1
ATOM 853 O O . CYS A 1 103 ? 11.805 -14.854 -2.430 1.00 74.88 103 CYS A O 1
ATOM 855 N N . THR A 1 104 ? 13.301 -15.818 -3.803 1.00 69.19 104 THR A N 1
ATOM 856 C CA . THR A 1 104 ? 14.514 -15.519 -3.024 1.00 69.19 104 THR A CA 1
ATOM 857 C C . THR A 1 104 ? 15.296 -14.320 -3.571 1.00 69.19 104 THR A C 1
ATOM 859 O O . THR A 1 104 ? 16.148 -13.770 -2.869 1.00 69.19 104 THR A O 1
ATOM 862 N N . ARG A 1 105 ? 15.017 -13.885 -4.808 1.00 77.50 105 ARG A N 1
ATOM 863 C CA . ARG A 1 105 ? 15.746 -12.809 -5.489 1.00 77.50 105 ARG A CA 1
ATOM 864 C C . ARG A 1 105 ? 15.303 -11.433 -4.989 1.00 77.50 105 ARG A C 1
ATOM 866 O O . ARG A 1 105 ? 14.143 -11.208 -4.657 1.00 77.50 105 ARG A O 1
ATOM 873 N N . ILE A 1 106 ? 16.250 -10.499 -4.934 1.00 86.50 106 ILE A N 1
ATOM 874 C CA . ILE A 1 106 ? 16.023 -9.125 -4.477 1.00 86.50 106 ILE A CA 1
ATOM 875 C C . ILE A 1 106 ? 16.436 -8.188 -5.610 1.00 86.50 106 ILE A C 1
ATOM 877 O O . ILE A 1 106 ? 17.599 -8.169 -6.005 1.00 86.50 106 ILE A O 1
ATOM 881 N N . THR A 1 107 ? 15.486 -7.424 -6.140 1.00 91.38 107 THR A N 1
ATOM 882 C CA . THR A 1 107 ? 15.749 -6.396 -7.159 1.00 91.38 107 THR A CA 1
ATOM 883 C C . THR A 1 107 ? 16.324 -5.120 -6.535 1.00 91.38 107 THR A C 1
ATOM 885 O O . THR A 1 107 ? 16.172 -4.902 -5.332 1.00 91.38 107 THR A O 1
ATOM 888 N N . SER A 1 108 ? 16.925 -4.238 -7.342 1.00 92.44 108 SER A N 1
ATOM 889 C CA . SER A 1 108 ? 17.438 -2.933 -6.882 1.00 92.44 108 SER A CA 1
ATOM 890 C C . SER A 1 108 ? 16.356 -2.085 -6.200 1.00 92.44 108 SER A C 1
ATOM 892 O O . SER A 1 108 ? 16.558 -1.587 -5.095 1.00 92.44 108 SER A O 1
ATOM 894 N N . PHE A 1 109 ? 15.161 -2.009 -6.788 1.00 93.88 109 PHE A N 1
ATOM 895 C CA . PHE A 1 109 ? 14.020 -1.321 -6.176 1.00 93.88 109 PHE A CA 1
ATOM 896 C C . PHE A 1 109 ? 13.601 -1.961 -4.839 1.00 93.88 109 PHE A C 1
ATOM 898 O O . PHE A 1 109 ? 13.297 -1.274 -3.868 1.00 93.88 109 PHE A O 1
ATOM 905 N N . THR A 1 110 ? 13.666 -3.292 -4.729 1.00 94.69 110 THR A N 1
ATOM 906 C CA . THR A 1 110 ? 13.384 -3.987 -3.457 1.00 94.69 110 THR A CA 1
ATOM 907 C C . THR A 1 110 ? 14.448 -3.713 -2.401 1.00 94.69 110 THR A C 1
ATOM 909 O O . THR A 1 110 ? 14.124 -3.648 -1.217 1.00 94.69 110 THR A O 1
ATOM 912 N N . GLN A 1 111 ? 15.713 -3.533 -2.794 1.00 94.50 111 GLN A N 1
ATOM 913 C CA . GLN A 1 111 ? 16.763 -3.103 -1.869 1.00 94.50 111 GLN A CA 1
ATOM 914 C C . GLN A 1 111 ? 16.460 -1.710 -1.311 1.00 94.50 111 GLN A C 1
ATOM 916 O O . GLN A 1 111 ? 16.608 -1.507 -0.109 1.00 94.50 111 GLN A O 1
ATOM 921 N N . GLN A 1 112 ? 15.958 -0.791 -2.140 1.00 94.44 112 GLN A N 1
ATOM 922 C CA . GLN A 1 112 ? 15.520 0.527 -1.679 1.00 94.44 112 GLN A CA 1
ATOM 923 C C . GLN A 1 112 ? 14.331 0.418 -0.719 1.00 94.44 112 GLN A C 1
ATOM 925 O O . GLN A 1 112 ? 14.407 0.938 0.389 1.00 94.44 112 GLN A O 1
ATOM 930 N N . LEU A 1 113 ? 13.289 -0.353 -1.052 1.00 94.75 113 LEU A N 1
ATOM 931 C CA . LEU A 1 113 ? 12.186 -0.616 -0.117 1.00 94.75 113 LEU A CA 1
ATOM 932 C C . LEU A 1 113 ? 12.696 -1.159 1.229 1.00 94.75 113 LEU A C 1
ATOM 934 O O . LEU A 1 113 ? 12.261 -0.726 2.294 1.00 94.75 113 LEU A O 1
ATOM 938 N N . ARG A 1 114 ? 13.655 -2.090 1.209 1.00 93.94 114 ARG A N 1
ATOM 939 C CA . ARG A 1 114 ? 14.259 -2.616 2.441 1.00 93.94 114 ARG A CA 1
ATOM 940 C C . ARG A 1 114 ? 15.047 -1.559 3.209 1.00 93.94 114 ARG A C 1
ATOM 942 O O . ARG A 1 114 ? 14.966 -1.572 4.430 1.00 93.94 114 ARG A O 1
ATOM 949 N N . LYS A 1 115 ? 15.782 -0.676 2.529 1.00 92.38 115 LYS A N 1
ATOM 950 C CA . LYS A 1 115 ? 16.536 0.416 3.162 1.00 92.38 115 LYS A CA 1
ATOM 951 C C . LYS A 1 115 ? 15.613 1.320 3.987 1.00 92.38 115 LYS A C 1
ATOM 953 O O . LYS A 1 115 ? 15.952 1.633 5.117 1.00 92.38 115 LYS A O 1
ATOM 958 N N . TYR A 1 116 ? 14.450 1.680 3.444 1.00 90.44 116 TYR A N 1
ATOM 959 C CA . TYR A 1 116 ? 13.548 2.659 4.065 1.00 90.44 116 TYR A CA 1
ATOM 960 C C . TYR A 1 116 ? 12.526 2.062 5.051 1.00 90.44 116 TYR A C 1
ATOM 962 O O . TYR A 1 116 ? 12.092 2.749 5.975 1.00 90.44 116 TYR A O 1
ATOM 970 N N . PHE A 1 117 ? 12.119 0.798 4.871 1.00 92.62 117 PHE A N 1
ATOM 971 C CA . PHE A 1 117 ? 10.954 0.239 5.579 1.00 92.62 117 PHE A CA 1
ATOM 972 C C . PHE A 1 1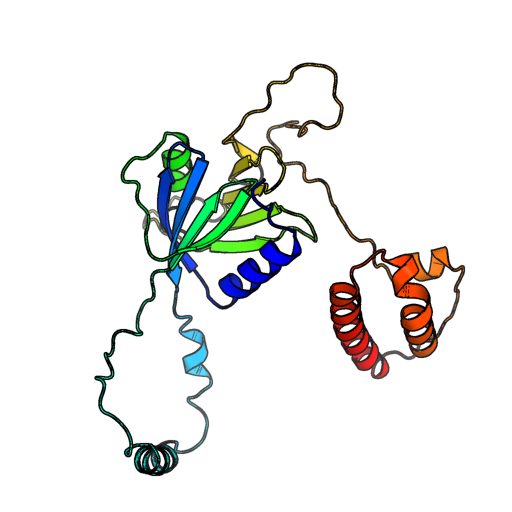17 ? 11.227 -1.038 6.377 1.00 92.62 117 PHE A C 1
ATOM 974 O O . PHE A 1 117 ? 10.362 -1.488 7.132 1.00 92.62 117 PHE A O 1
ATOM 981 N N . LYS A 1 118 ? 12.388 -1.684 6.213 1.00 91.81 118 LYS A N 1
ATOM 982 C CA . LYS A 1 118 ? 12.671 -2.930 6.934 1.00 91.81 118 LYS A CA 1
ATOM 983 C C . LYS A 1 118 ? 12.789 -2.651 8.434 1.00 91.81 118 LYS A C 1
ATOM 985 O O . LYS A 1 118 ? 13.516 -1.767 8.856 1.00 91.81 118 LYS A O 1
ATOM 990 N N . ARG A 1 119 ? 12.125 -3.489 9.227 1.00 89.94 119 ARG A N 1
ATOM 991 C CA . ARG A 1 119 ? 11.943 -3.409 10.686 1.00 89.94 119 ARG A CA 1
ATOM 992 C C . ARG A 1 119 ? 11.113 -2.217 11.166 1.00 89.94 119 ARG A C 1
ATOM 994 O O . ARG A 1 119 ? 10.927 -2.090 12.369 1.00 89.94 119 ARG A O 1
ATOM 1001 N N . SER A 1 120 ? 10.543 -1.407 10.280 1.00 88.75 120 SER A N 1
ATOM 1002 C CA . SER A 1 120 ? 9.744 -0.243 10.672 1.00 88.75 120 SER A CA 1
ATOM 1003 C C . SER A 1 120 ? 8.340 -0.641 11.128 1.00 88.75 120 SER A C 1
ATOM 1005 O O . SER A 1 120 ? 7.720 -1.541 10.549 1.00 88.75 120 SER A O 1
ATOM 1007 N N . LYS A 1 121 ? 7.827 0.046 12.158 1.00 90.94 121 LYS A N 1
ATOM 1008 C CA . LYS A 1 121 ? 6.397 0.025 12.499 1.00 90.94 121 LYS A CA 1
ATOM 1009 C C . LYS A 1 121 ? 5.648 0.768 11.402 1.00 90.94 121 LYS A C 1
ATOM 1011 O O . LYS A 1 121 ? 6.138 1.795 10.934 1.00 90.94 121 LYS A O 1
ATOM 1016 N N . ILE A 1 122 ? 4.488 0.269 10.994 1.00 93.50 122 ILE A N 1
ATOM 1017 C CA . ILE A 1 122 ? 3.741 0.868 9.889 1.00 93.50 122 ILE A CA 1
ATOM 1018 C C . ILE A 1 122 ? 2.269 1.100 10.207 1.00 93.50 122 ILE A C 1
ATOM 1020 O O . ILE A 1 122 ? 1.643 0.350 10.956 1.00 93.50 122 ILE A O 1
ATOM 1024 N N . GLU A 1 123 ? 1.726 2.117 9.554 1.00 94.25 123 GLU A N 1
ATOM 1025 C CA . GLU A 1 123 ? 0.305 2.329 9.338 1.00 94.25 123 GLU A CA 1
ATOM 1026 C C . GLU A 1 123 ? 0.008 2.082 7.858 1.00 94.25 123 GLU A C 1
ATOM 1028 O O . GLU A 1 123 ? 0.735 2.548 6.982 1.00 94.25 123 GLU A O 1
ATOM 1033 N N . ILE A 1 124 ? -1.056 1.335 7.572 1.00 95.75 124 ILE A N 1
ATOM 1034 C CA . ILE A 1 124 ? -1.516 1.094 6.204 1.00 95.75 124 ILE A CA 1
ATOM 1035 C C . ILE A 1 124 ? -2.887 1.740 6.069 1.00 95.75 124 ILE A C 1
ATOM 1037 O O . ILE A 1 124 ? -3.792 1.446 6.856 1.00 95.75 124 ILE A O 1
ATOM 1041 N N . ARG A 1 125 ? -3.061 2.593 5.062 1.00 95.12 125 ARG A N 1
ATOM 1042 C CA . ARG A 1 125 ? -4.344 3.230 4.771 1.00 95.12 125 ARG A CA 1
ATOM 1043 C C . ARG A 1 125 ? -4.610 3.311 3.277 1.00 95.12 125 ARG A C 1
ATOM 1045 O O . ARG A 1 125 ? -3.702 3.330 2.455 1.00 95.12 125 ARG A O 1
ATOM 1052 N N . GLN A 1 126 ? -5.887 3.381 2.938 1.00 93.81 126 GLN A N 1
ATOM 1053 C CA . GLN A 1 126 ? -6.324 3.779 1.608 1.00 93.81 126 GLN A CA 1
ATOM 1054 C C . GLN A 1 126 ? -6.428 5.302 1.558 1.00 93.81 126 GLN A C 1
ATOM 1056 O O . GLN A 1 126 ? -6.954 5.922 2.486 1.00 93.81 126 GLN A O 1
ATOM 1061 N N . LEU A 1 127 ? -5.966 5.900 0.467 1.00 89.56 127 LEU A N 1
ATOM 1062 C CA . LEU A 1 127 ? -6.100 7.330 0.242 1.00 89.56 127 LEU A CA 1
ATOM 1063 C C . LEU A 1 127 ? -7.472 7.618 -0.392 1.00 89.56 127 LEU A C 1
ATOM 1065 O O . LEU A 1 127 ? -7.726 7.267 -1.540 1.00 89.56 127 LEU A O 1
ATOM 1069 N N . GLY A 1 128 ? -8.368 8.287 0.347 1.00 84.06 128 GLY A N 1
ATOM 1070 C CA . GLY A 1 128 ? -9.732 8.642 -0.099 1.00 84.06 128 GLY A CA 1
ATOM 1071 C C . GLY A 1 128 ? -10.569 7.452 -0.597 1.00 84.06 128 GLY A C 1
ATOM 1072 O O . GLY A 1 128 ? -10.409 6.336 -0.105 1.00 84.06 128 GLY A O 1
ATOM 1073 N N . LEU A 1 129 ? -11.460 7.691 -1.571 1.00 84.12 129 LEU A N 1
ATOM 1074 C CA . LEU A 1 129 ? -12.182 6.632 -2.302 1.00 84.12 129 LEU A CA 1
ATOM 1075 C C . LEU A 1 129 ? -11.482 6.285 -3.618 1.00 84.12 129 LEU A C 1
ATOM 1077 O O . LEU A 1 129 ? -12.102 6.179 -4.673 1.00 84.12 129 LEU A O 1
ATOM 1081 N N . ASP A 1 130 ? -10.167 6.129 -3.539 1.00 87.56 130 ASP A N 1
ATOM 1082 C CA . ASP A 1 130 ? -9.324 5.885 -4.695 1.00 87.56 130 ASP A CA 1
ATOM 1083 C C . ASP A 1 130 ? -8.617 4.532 -4.595 1.00 87.56 130 ASP A C 1
ATOM 1085 O O . ASP A 1 130 ? -8.566 3.886 -3.544 1.00 87.56 130 ASP A O 1
ATOM 1089 N N . ARG A 1 131 ? -8.041 4.082 -5.703 1.00 92.56 131 ARG A N 1
ATOM 1090 C CA .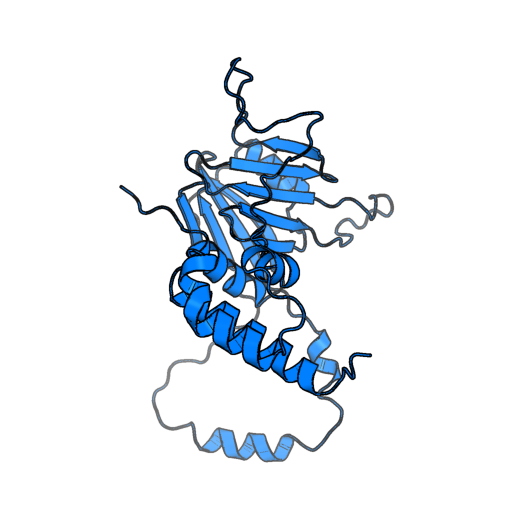 ARG A 1 131 ? -7.257 2.851 -5.803 1.00 92.56 131 ARG A CA 1
ATOM 1091 C C . ARG A 1 131 ? -5.788 3.093 -5.458 1.00 92.56 131 ARG A C 1
ATOM 1093 O O . ARG A 1 131 ? -4.896 2.559 -6.112 1.00 92.56 131 ARG A O 1
ATOM 1100 N N . VAL A 1 132 ? -5.547 3.894 -4.424 1.00 93.56 132 VAL A N 1
ATOM 1101 C CA . VAL A 1 132 ? -4.210 4.248 -3.944 1.00 93.56 132 VAL A CA 1
ATOM 1102 C C . VAL A 1 132 ? -4.080 3.856 -2.478 1.00 93.56 132 VAL A C 1
ATOM 1104 O O . VAL A 1 132 ? -4.947 4.155 -1.651 1.00 93.56 132 VAL A O 1
ATOM 1107 N N . ILE A 1 133 ? -2.993 3.163 -2.164 1.00 96.00 133 ILE A N 1
ATOM 1108 C CA . ILE A 1 133 ? -2.661 2.694 -0.821 1.00 96.00 133 ILE A CA 1
ATOM 1109 C C . ILE A 1 133 ? -1.408 3.432 -0.365 1.00 96.00 133 ILE A C 1
ATOM 1111 O O . ILE A 1 133 ? -0.454 3.566 -1.128 1.00 96.00 133 ILE A O 1
ATOM 1115 N N . GLU A 1 134 ? -1.402 3.870 0.886 1.00 95.81 134 GLU A N 1
ATOM 1116 C CA . GLU A 1 134 ? -0.218 4.391 1.552 1.00 95.81 134 GLU A CA 1
ATOM 1117 C C . GLU A 1 134 ? 0.187 3.459 2.697 1.00 95.81 134 GLU A C 1
ATOM 1119 O O . GLU A 1 134 ? -0.640 3.082 3.533 1.00 95.81 134 GLU A O 1
ATOM 1124 N N . ILE A 1 135 ? 1.472 3.107 2.735 1.00 96.69 135 ILE A N 1
ATOM 1125 C CA . ILE A 1 135 ? 2.121 2.468 3.880 1.00 96.69 135 ILE A CA 1
ATOM 1126 C C . ILE A 1 135 ? 3.084 3.487 4.477 1.00 96.69 135 ILE A C 1
ATOM 1128 O O . ILE A 1 135 ? 4.122 3.777 3.888 1.00 96.69 135 ILE A O 1
ATOM 1132 N N . LYS A 1 136 ? 2.746 4.018 5.644 1.00 94.19 136 LYS A N 1
ATOM 1133 C CA . LYS A 1 136 ? 3.507 5.054 6.339 1.00 94.19 136 LYS A CA 1
ATOM 1134 C C . LYS A 1 136 ? 4.287 4.450 7.496 1.00 94.19 136 LYS A C 1
ATOM 1136 O O . LYS A 1 136 ? 3.736 3.650 8.254 1.00 94.19 136 LYS A O 1
ATOM 1141 N N . THR A 1 137 ? 5.551 4.826 7.668 1.00 91.81 137 THR A N 1
ATOM 1142 C CA . THR A 1 137 ? 6.296 4.465 8.877 1.00 91.81 137 THR A CA 1
ATOM 1143 C C . THR A 1 137 ? 5.786 5.261 10.072 1.00 91.81 137 THR A C 1
ATOM 1145 O O . THR A 1 137 ? 5.635 6.480 10.010 1.00 91.81 137 THR A O 1
ATOM 1148 N N . LEU A 1 138 ? 5.547 4.567 11.180 1.00 85.44 138 LEU A N 1
ATOM 1149 C CA . LEU A 1 138 ? 5.289 5.178 12.476 1.00 85.44 138 LEU A CA 1
ATOM 1150 C C . LEU A 1 138 ? 6.634 5.263 13.200 1.00 85.44 138 LEU A C 1
ATOM 1152 O O . LEU A 1 138 ? 7.221 4.224 13.505 1.00 85.44 138 LEU A O 1
ATOM 1156 N N . ASN A 1 139 ? 7.138 6.482 13.404 1.00 64.94 139 ASN A N 1
ATOM 1157 C CA . ASN A 1 139 ? 8.473 6.734 13.950 1.00 64.94 139 ASN A CA 1
ATOM 1158 C C . ASN A 1 139 ? 8.718 5.918 15.227 1.00 64.94 139 ASN A C 1
ATOM 1160 O O . ASN A 1 139 ? 7.989 6.049 16.209 1.00 64.94 139 ASN A O 1
ATOM 1164 N N . TYR A 1 140 ? 9.757 5.087 15.194 1.00 50.97 140 TYR A N 1
ATOM 1165 C CA . TYR A 1 140 ? 10.401 4.512 16.368 1.00 50.97 140 TYR A CA 1
ATOM 1166 C C . TYR A 1 140 ? 11.889 4.364 16.062 1.00 50.97 140 TYR A C 1
ATOM 1168 O O . TYR A 1 140 ? 12.252 3.822 15.017 1.00 50.97 140 TYR A O 1
ATOM 1176 N N . ASN A 1 141 ? 12.721 4.835 16.991 1.00 43.88 141 ASN A N 1
ATOM 1177 C CA . ASN A 1 141 ? 14.167 4.641 17.001 1.00 43.88 141 ASN A CA 1
ATOM 1178 C C . ASN A 1 141 ? 14.450 3.132 16.925 1.00 43.88 141 ASN A C 1
ATOM 1180 O O . ASN A 1 141 ? 14.248 2.411 17.901 1.00 43.88 141 ASN A O 1
ATOM 1184 N N . ASN A 1 142 ? 14.843 2.638 15.754 1.00 40.88 142 ASN A N 1
ATOM 1185 C CA . ASN A 1 142 ? 15.228 1.235 15.552 1.00 40.88 142 ASN A CA 1
ATOM 1186 C C . ASN A 1 142 ? 16.737 1.061 15.376 1.00 40.88 142 ASN A C 1
ATOM 1188 O O . ASN A 1 142 ? 17.228 -0.055 15.199 1.00 40.88 142 ASN A O 1
ATOM 1192 N N . THR A 1 143 ? 17.467 2.157 15.451 1.00 41.78 143 THR A N 1
ATOM 1193 C CA . THR A 1 143 ? 18.910 2.216 15.538 1.00 41.78 143 THR A CA 1
ATOM 1194 C C . THR A 1 143 ? 19.208 2.686 16.955 1.00 41.78 143 THR A C 1
ATOM 1196 O O . THR A 1 143 ? 18.677 3.687 17.426 1.00 41.78 143 THR A O 1
ATOM 1199 N N . GLY A 1 144 ? 20.023 1.933 17.688 1.00 42.59 144 GLY A N 1
ATOM 1200 C CA . GLY A 1 144 ? 20.597 2.399 18.954 1.00 42.59 144 GLY A CA 1
ATOM 1201 C C . GLY A 1 144 ? 21.624 3.518 18.749 1.00 42.59 144 GLY A C 1
ATOM 1202 O O . GLY A 1 144 ? 22.476 3.700 19.607 1.00 42.59 144 GLY A O 1
ATOM 1203 N N . ASP A 1 145 ? 21.574 4.207 17.605 1.00 45.84 145 ASP A N 1
ATOM 1204 C CA . ASP A 1 145 ? 22.407 5.348 17.274 1.00 45.84 145 ASP A CA 1
ATOM 1205 C C . ASP A 1 145 ? 21.645 6.612 17.651 1.00 45.84 145 ASP A C 1
ATOM 1207 O O . ASP A 1 145 ? 20.599 6.942 17.092 1.00 45.84 145 ASP A O 1
ATOM 1211 N N . GLU A 1 146 ? 22.201 7.345 18.607 1.00 49.72 146 GLU A N 1
ATOM 1212 C CA . GLU A 1 146 ? 21.637 8.575 19.167 1.00 49.72 146 GLU A CA 1
ATOM 1213 C C . GLU A 1 146 ? 21.598 9.747 18.160 1.00 49.72 146 GLU A C 1
ATOM 1215 O O . GLU A 1 146 ? 21.124 10.831 18.498 1.00 49.72 146 GLU A O 1
ATOM 1220 N N . ASN A 1 147 ? 22.044 9.519 16.918 1.00 48.53 147 ASN A N 1
ATOM 1221 C CA . ASN A 1 147 ? 22.247 10.529 15.879 1.00 48.53 147 ASN A CA 1
ATOM 1222 C C . ASN A 1 147 ? 21.266 10.450 14.691 1.00 48.53 147 ASN A C 1
ATOM 1224 O O . ASN A 1 147 ? 21.401 11.248 13.766 1.00 48.53 147 ASN A O 1
ATOM 1228 N N . GLU A 1 148 ? 20.301 9.522 14.661 1.00 51.78 148 GLU A N 1
ATOM 1229 C CA . GLU A 1 148 ? 19.303 9.497 13.577 1.00 51.78 148 GLU A CA 1
ATOM 1230 C C . GLU A 1 148 ? 18.127 10.447 13.857 1.00 51.78 148 GLU A C 1
ATOM 1232 O O . GLU A 1 148 ? 17.453 10.373 14.890 1.00 51.78 148 GLU A O 1
ATOM 1237 N N . ASP A 1 149 ? 17.885 11.352 12.903 1.00 52.09 149 ASP A N 1
ATOM 1238 C CA . ASP A 1 149 ? 16.832 12.364 12.935 1.00 52.09 149 ASP A CA 1
ATOM 1239 C C . ASP A 1 149 ? 15.461 11.752 13.263 1.00 52.09 149 ASP A C 1
ATOM 1241 O O . ASP A 1 149 ? 14.844 11.051 12.456 1.00 52.09 149 ASP A O 1
ATOM 1245 N N . LYS A 1 150 ? 14.932 12.105 14.442 1.00 53.25 150 LYS A N 1
ATOM 1246 C CA . LYS A 1 150 ? 13.637 11.664 15.010 1.00 53.25 150 LYS A CA 1
ATOM 1247 C C . LYS A 1 150 ? 12.397 11.998 14.155 1.00 53.25 150 LYS A C 1
ATOM 1249 O O . LYS A 1 150 ? 11.272 11.693 14.556 1.00 53.25 150 LYS A O 1
ATOM 1254 N N . ASN A 1 151 ? 12.588 12.599 12.982 1.00 58.69 151 ASN A N 1
ATOM 1255 C CA . ASN A 1 151 ? 11.542 13.180 12.148 1.00 58.69 151 ASN A CA 1
ATOM 1256 C C . ASN A 1 151 ? 11.423 12.562 10.747 1.00 58.69 151 ASN A C 1
ATOM 1258 O O . ASN A 1 151 ? 10.528 12.974 10.013 1.00 58.69 151 ASN A O 1
ATOM 1262 N N . ASN A 1 152 ? 12.253 11.581 10.370 1.00 69.00 152 ASN A N 1
ATOM 1263 C CA . ASN A 1 152 ? 12.164 10.994 9.030 1.00 69.00 152 ASN A CA 1
ATOM 1264 C C . ASN A 1 152 ? 10.936 10.088 8.893 1.00 69.00 152 ASN A C 1
ATOM 1266 O O . ASN A 1 152 ? 10.891 8.966 9.400 1.00 69.00 152 ASN A O 1
ATOM 1270 N N . VAL A 1 153 ? 9.931 10.598 8.183 1.00 79.62 153 VAL A N 1
ATOM 1271 C CA . VAL A 1 153 ? 8.703 9.876 7.858 1.00 79.62 153 VAL A CA 1
ATOM 1272 C C . VAL A 1 153 ? 8.820 9.354 6.433 1.00 79.62 153 VAL A C 1
ATOM 1274 O O . VAL A 1 153 ? 8.847 10.129 5.473 1.00 79.62 153 VAL A O 1
ATOM 1277 N N . ASN A 1 154 ? 8.855 8.029 6.304 1.00 92.00 154 ASN A N 1
ATOM 1278 C CA . ASN A 1 154 ? 8.913 7.347 5.020 1.00 92.00 154 ASN A CA 1
ATOM 1279 C C . ASN A 1 154 ? 7.529 6.810 4.648 1.00 92.00 154 ASN A C 1
ATOM 1281 O O . ASN A 1 154 ? 6.860 6.175 5.470 1.00 92.00 154 ASN A O 1
ATOM 1285 N N . ASN A 1 155 ? 7.127 6.997 3.391 1.00 94.25 155 ASN A N 1
ATOM 1286 C CA . ASN A 1 155 ? 5.860 6.487 2.867 1.00 94.25 155 ASN A CA 1
ATOM 1287 C C . ASN A 1 155 ? 6.099 5.630 1.621 1.00 94.25 155 ASN A C 1
ATOM 1289 O O . ASN A 1 155 ? 6.896 5.979 0.751 1.00 94.25 155 ASN A O 1
ATOM 1293 N N . ILE A 1 156 ? 5.379 4.519 1.510 1.00 95.94 156 ILE A N 1
ATOM 1294 C CA . ILE A 1 156 ? 5.207 3.798 0.250 1.00 95.94 156 ILE A CA 1
ATOM 1295 C C . ILE A 1 156 ? 3.853 4.201 -0.302 1.00 95.94 156 ILE A C 1
ATOM 1297 O O . ILE A 1 156 ? 2.838 3.962 0.353 1.00 95.94 156 ILE A O 1
ATOM 1301 N N . ILE A 1 157 ? 3.832 4.747 -1.511 1.00 95.69 157 ILE A N 1
ATOM 1302 C CA . ILE A 1 157 ? 2.595 4.946 -2.259 1.00 95.69 157 ILE A CA 1
ATOM 1303 C C . ILE A 1 157 ? 2.468 3.826 -3.279 1.00 95.69 157 ILE A C 1
ATOM 1305 O O . ILE A 1 157 ? 3.393 3.556 -4.041 1.00 95.69 157 ILE A O 1
ATOM 1309 N N . ILE A 1 158 ? 1.325 3.153 -3.279 1.00 96.12 158 ILE A N 1
ATOM 1310 C CA . ILE A 1 158 ? 1.038 2.035 -4.170 1.00 96.12 158 ILE A CA 1
ATOM 1311 C C . ILE A 1 158 ? -0.210 2.380 -4.960 1.00 96.12 158 ILE A C 1
ATOM 1313 O O . ILE A 1 158 ? -1.317 2.457 -4.425 1.00 96.12 158 ILE A O 1
ATOM 1317 N N . GLU A 1 159 ? -0.022 2.543 -6.258 1.00 93.62 159 GLU A N 1
ATOM 1318 C CA . GLU A 1 159 ? -1.086 2.862 -7.189 1.00 93.62 159 GLU A CA 1
ATOM 1319 C C . GLU A 1 159 ? -1.610 1.580 -7.830 1.00 93.62 159 GLU A C 1
ATOM 1321 O O . GLU A 1 159 ? -0.864 0.810 -8.444 1.00 93.62 159 GLU A O 1
ATOM 1326 N N . MET A 1 160 ? -2.917 1.354 -7.708 1.00 93.50 160 MET A N 1
ATOM 1327 C CA . MET A 1 160 ? -3.615 0.181 -8.239 1.00 93.50 160 MET A CA 1
ATOM 1328 C C . MET A 1 160 ? -4.360 0.493 -9.553 1.00 93.50 160 MET A C 1
ATOM 1330 O O . MET A 1 160 ? -5.340 -0.167 -9.902 1.00 93.50 160 MET A O 1
ATOM 1334 N N . TYR A 1 161 ? -3.884 1.492 -10.304 1.00 88.75 161 TYR A N 1
ATOM 1335 C CA . TYR A 1 161 ? -4.361 1.845 -11.648 1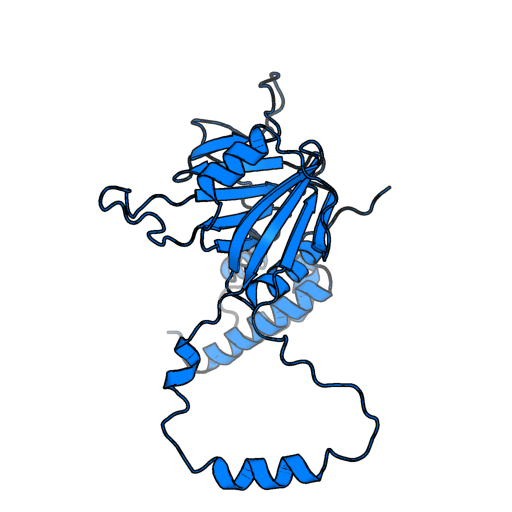.00 88.75 161 TYR A CA 1
ATOM 1336 C C . TYR A 1 161 ? -3.863 0.891 -12.740 1.00 88.75 161 TYR A C 1
ATOM 1338 O O . TYR A 1 161 ? -3.182 -0.086 -12.464 1.00 88.75 161 TYR A O 1
ATOM 1346 N N . HIS A 1 162 ? -4.181 1.174 -14.011 1.00 79.00 162 HIS A N 1
ATOM 1347 C CA . HIS A 1 162 ? -3.920 0.265 -15.132 1.00 79.00 162 HIS A CA 1
ATOM 1348 C C . HIS A 1 162 ? -2.479 -0.264 -15.195 1.00 79.00 162 HIS A C 1
ATOM 1350 O O . HIS A 1 162 ? -2.296 -1.477 -15.266 1.00 79.00 162 HIS A O 1
ATOM 1356 N N . LYS A 1 163 ? -1.476 0.622 -15.200 1.00 85.38 163 LYS A N 1
ATOM 1357 C CA . LYS A 1 163 ? -0.059 0.221 -15.202 1.00 85.38 163 LYS A CA 1
ATOM 1358 C C . LYS A 1 163 ? 0.435 -0.160 -13.802 1.00 85.38 163 LYS A C 1
ATOM 1360 O O . LYS A 1 163 ? 1.395 -0.917 -13.690 1.00 85.38 163 LYS A O 1
ATOM 1365 N N . GLY A 1 164 ? -0.236 0.348 -12.767 1.00 91.31 164 GLY A N 1
ATOM 1366 C CA . GLY A 1 164 ? 0.190 0.324 -11.375 1.00 91.31 164 GLY A CA 1
ATOM 1367 C C . GLY A 1 164 ? 1.504 1.074 -11.152 1.00 91.31 164 GLY A C 1
ATOM 1368 O O . GLY A 1 164 ? 2.318 1.213 -12.065 1.00 91.31 164 GLY A O 1
ATOM 1369 N N . ASN A 1 165 ? 1.771 1.511 -9.931 1.00 93.62 165 ASN A N 1
ATOM 1370 C CA . ASN A 1 165 ? 3.082 2.051 -9.578 1.00 93.62 165 ASN A CA 1
ATOM 1371 C C . ASN A 1 165 ? 3.377 1.828 -8.098 1.00 93.62 165 ASN A C 1
ATOM 1373 O O . ASN A 1 165 ? 2.471 1.558 -7.308 1.00 93.62 165 ASN A O 1
ATOM 1377 N N . VAL A 1 166 ? 4.654 1.907 -7.741 1.00 95.50 166 VAL A N 1
ATOM 1378 C CA . VAL A 1 166 ? 5.102 1.931 -6.351 1.00 95.50 166 VAL A CA 1
ATOM 1379 C C . VAL A 1 166 ? 6.112 3.053 -6.229 1.00 95.50 166 VAL A C 1
ATOM 1381 O O . VAL A 1 166 ? 7.107 3.059 -6.951 1.00 95.50 166 VAL A O 1
ATOM 1384 N N . LEU A 1 167 ? 5.855 3.986 -5.327 1.00 94.94 167 LEU A N 1
ATOM 1385 C CA . LEU A 1 167 ? 6.722 5.115 -5.048 1.00 94.94 167 LEU A CA 1
ATOM 1386 C C . LEU A 1 167 ? 7.224 5.013 -3.611 1.00 94.94 167 LEU A C 1
ATOM 1388 O O . LEU A 1 167 ? 6.482 4.619 -2.711 1.00 94.94 167 LEU A O 1
ATOM 1392 N N . ILE A 1 168 ? 8.485 5.376 -3.414 1.00 94.44 168 ILE A N 1
ATOM 1393 C CA . ILE A 1 168 ? 9.105 5.559 -2.106 1.00 94.44 168 ILE A CA 1
ATOM 1394 C C . ILE A 1 168 ? 9.244 7.054 -1.886 1.00 94.44 168 ILE A C 1
ATOM 1396 O O . ILE A 1 168 ? 9.882 7.740 -2.688 1.00 94.44 168 ILE A O 1
ATOM 1400 N N . LEU A 1 169 ? 8.654 7.536 -0.802 1.00 92.94 169 LEU A N 1
ATOM 1401 C CA . LEU A 1 169 ? 8.730 8.919 -0.377 1.00 92.94 169 LEU A CA 1
ATOM 1402 C C . LEU A 1 169 ? 9.506 8.997 0.939 1.00 92.94 169 LEU A C 1
ATOM 1404 O O . LEU A 1 169 ? 9.257 8.211 1.853 1.00 92.94 169 LEU A O 1
ATOM 1408 N N . GLU A 1 170 ? 10.385 9.984 1.040 1.00 89.25 170 GLU A N 1
ATOM 1409 C CA . GLU A 1 170 ? 11.084 10.400 2.255 1.00 89.25 170 GLU A CA 1
ATOM 1410 C C . GLU A 1 170 ? 10.717 11.862 2.499 1.00 89.25 170 GLU A C 1
ATOM 1412 O O . GLU A 1 170 ? 10.930 12.711 1.631 1.00 89.25 170 GLU A O 1
ATOM 1417 N N . ASN A 1 171 ? 10.098 12.163 3.642 1.00 84.81 171 ASN A N 1
ATOM 1418 C CA . ASN A 1 171 ? 9.666 13.524 3.979 1.00 84.81 171 ASN A CA 1
ATOM 1419 C C . ASN A 1 171 ? 8.822 14.172 2.858 1.00 84.81 171 ASN A C 1
ATOM 1421 O O . ASN A 1 171 ? 9.042 15.318 2.468 1.00 84.81 171 ASN A O 1
ATOM 1425 N N . ASN A 1 172 ? 7.867 13.403 2.318 1.00 83.12 172 ASN A N 1
ATOM 1426 C CA . ASN A 1 172 ? 6.994 13.742 1.180 1.00 83.12 172 ASN A CA 1
ATOM 1427 C C . ASN A 1 172 ? 7.687 13.959 -0.179 1.00 83.12 172 ASN A C 1
ATOM 1429 O O . ASN A 1 172 ? 7.004 14.274 -1.155 1.00 83.12 172 ASN A O 1
ATOM 1433 N N . LYS A 1 173 ? 9.001 13.743 -0.279 1.00 87.88 173 LYS A N 1
ATOM 1434 C CA . LYS A 1 173 ? 9.731 13.781 -1.549 1.00 87.88 173 LYS A CA 1
ATOM 1435 C C . LYS A 1 173 ? 9.909 12.379 -2.106 1.00 87.88 173 LYS A C 1
ATOM 1437 O O . LYS A 1 173 ? 10.321 11.471 -1.393 1.00 87.88 173 LYS A O 1
ATOM 1442 N N . ILE A 1 174 ? 9.612 12.202 -3.384 1.00 90.62 174 ILE A N 1
ATOM 1443 C CA . ILE A 1 174 ? 9.834 10.982 -4.147 1.00 90.62 174 ILE A CA 1
ATOM 1444 C C . ILE A 1 174 ? 11.340 10.740 -4.229 1.00 90.62 174 ILE A C 1
ATOM 1446 O O . ILE A 1 174 ? 12.081 11.492 -4.856 1.00 90.62 174 ILE A O 1
ATOM 1450 N N . VAL A 1 175 ? 11.782 9.653 -3.608 1.00 90.44 175 VAL A N 1
ATOM 1451 C CA . VAL A 1 175 ? 13.168 9.176 -3.685 1.00 90.44 175 VAL A CA 1
ATOM 1452 C C . VAL A 1 175 ? 13.317 8.140 -4.789 1.00 90.44 175 VAL A C 1
ATOM 1454 O O . VAL A 1 175 ? 14.366 8.026 -5.420 1.00 90.44 175 VAL A O 1
ATOM 1457 N N . SER A 1 176 ? 12.276 7.337 -5.008 1.00 91.62 176 SER A N 1
ATOM 1458 C CA . SER A 1 176 ? 12.305 6.288 -6.016 1.00 91.62 176 SER A CA 1
ATOM 1459 C C . SER A 1 176 ? 10.915 5.908 -6.494 1.00 91.62 176 SER A C 1
ATOM 1461 O O . SER A 1 176 ? 9.938 5.990 -5.750 1.00 91.62 176 SER A O 1
ATOM 1463 N N . MET A 1 177 ? 10.847 5.441 -7.736 1.00 92.62 177 MET A N 1
ATOM 1464 C CA . MET A 1 177 ? 9.633 4.967 -8.386 1.00 92.62 177 MET A CA 1
ATOM 1465 C C . MET A 1 177 ? 9.927 3.659 -9.111 1.00 92.62 177 MET A C 1
ATOM 1467 O O . MET A 1 177 ? 10.956 3.514 -9.770 1.00 92.62 177 MET A O 1
ATOM 1471 N N . LEU A 1 178 ? 8.999 2.711 -9.018 1.00 92.56 178 LEU A N 1
ATOM 1472 C CA . LEU A 1 178 ? 9.082 1.436 -9.722 1.00 92.56 178 LEU A CA 1
ATOM 1473 C C . LEU A 1 178 ? 9.022 1.631 -11.238 1.00 92.56 178 LEU A C 1
ATOM 1475 O O . LEU A 1 178 ? 9.728 0.956 -11.987 1.00 92.56 178 LEU A O 1
ATOM 1479 N N . ARG A 1 179 ? 8.138 2.525 -11.682 1.00 88.19 179 ARG A N 1
ATOM 1480 C CA . ARG A 1 179 ? 7.958 2.902 -13.079 1.00 88.19 179 ARG A CA 1
ATOM 1481 C C . ARG A 1 179 ? 8.101 4.414 -13.161 1.00 88.19 179 ARG A C 1
ATOM 1483 O O . ARG A 1 179 ? 7.253 5.134 -12.640 1.00 88.19 179 ARG A O 1
ATOM 1490 N N . GLN A 1 180 ? 9.192 4.863 -13.771 1.00 80.06 180 GLN A N 1
ATOM 1491 C CA . GLN A 1 180 ? 9.366 6.257 -14.163 1.00 80.06 180 GLN A CA 1
ATOM 1492 C C . GLN A 1 180 ? 8.598 6.465 -15.467 1.00 80.06 180 GLN A C 1
ATOM 1494 O O . GLN A 1 180 ? 8.804 5.718 -16.428 1.00 80.06 180 GLN A O 1
ATOM 1499 N N . GLU A 1 181 ? 7.685 7.431 -15.488 1.00 68.19 181 GLU A N 1
ATOM 1500 C CA . GLU A 1 181 ? 7.154 7.926 -16.754 1.00 68.19 181 GLU A CA 1
ATOM 1501 C C . GLU A 1 181 ? 8.238 8.812 -17.366 1.00 68.19 181 GLU A C 1
ATOM 1503 O O . GLU A 1 181 ? 8.861 9.614 -16.673 1.00 68.19 181 GLU A O 1
ATOM 1508 N N . LYS A 1 182 ? 8.562 8.570 -18.636 1.00 58.22 182 LYS A N 1
ATOM 1509 C CA . LYS A 1 182 ? 9.412 9.496 -19.376 1.00 58.22 182 LYS A CA 1
ATOM 1510 C C . LYS A 1 182 ? 8.553 10.715 -19.677 1.00 58.22 182 LYS A C 1
ATOM 1512 O O . LYS A 1 182 ? 7.391 10.530 -20.036 1.00 58.22 182 LYS A O 1
ATOM 1517 N N . ASP A 1 183 ? 9.126 11.908 -19.547 1.00 50.59 183 ASP A N 1
ATOM 1518 C CA . ASP A 1 183 ? 8.545 13.159 -20.043 1.00 50.59 183 ASP A CA 1
ATOM 1519 C C . ASP A 1 183 ? 8.492 13.124 -21.580 1.00 50.59 183 ASP A C 1
ATOM 1521 O O . ASP A 1 183 ? 9.204 13.842 -22.286 1.00 50.59 183 ASP A O 1
ATOM 1525 N N . ASP A 1 184 ? 7.680 12.225 -22.120 1.00 46.38 184 ASP A N 1
ATOM 1526 C CA . ASP A 1 184 ? 7.312 12.234 -23.518 1.00 46.38 184 ASP A CA 1
ATOM 1527 C C . ASP A 1 184 ? 6.222 13.306 -23.634 1.00 46.38 184 ASP A C 1
ATOM 1529 O O . ASP A 1 184 ? 5.106 13.174 -23.134 1.00 46.38 184 ASP A O 1
ATOM 1533 N N . LYS A 1 185 ? 6.651 14.438 -24.188 1.00 48.41 185 LYS A N 1
ATOM 1534 C CA . LYS A 1 185 ? 5.914 15.686 -24.397 1.00 48.41 185 LYS A CA 1
ATOM 1535 C C . LYS A 1 185 ? 4.443 15.462 -24.812 1.00 48.41 185 LYS A C 1
ATOM 1537 O O . LYS A 1 185 ? 4.179 14.647 -25.687 1.00 48.41 185 LYS A O 1
ATOM 1542 N N . GLU A 1 186 ? 3.559 16.299 -24.252 1.00 45.56 186 GLU A N 1
ATOM 1543 C CA . GLU A 1 186 ? 2.207 16.697 -24.726 1.00 45.56 186 GLU A CA 1
ATOM 1544 C C . GLU A 1 186 ? 0.923 16.104 -24.111 1.00 45.56 186 GLU A C 1
ATOM 1546 O O . GLU A 1 186 ? -0.138 16.655 -24.396 1.00 45.56 186 GLU A O 1
ATOM 1551 N N . ASP A 1 187 ? 0.948 15.152 -23.172 1.00 42.31 187 ASP A N 1
ATOM 1552 C CA . ASP A 1 187 ? -0.296 14.728 -22.493 1.00 42.31 187 ASP A CA 1
ATOM 1553 C C . ASP A 1 187 ? -0.389 15.216 -21.032 1.00 42.31 187 ASP A C 1
ATOM 1555 O O . ASP A 1 187 ? 0.219 14.673 -20.112 1.00 42.31 187 ASP A O 1
ATOM 1559 N N . ASN A 1 188 ? -1.227 16.235 -20.808 1.00 39.34 188 ASN A N 1
ATOM 1560 C CA . ASN A 1 188 ? -1.471 16.952 -19.540 1.00 39.34 188 ASN A CA 1
ATOM 1561 C C . ASN A 1 188 ? -2.128 16.132 -18.396 1.00 39.34 188 ASN A C 1
ATOM 1563 O O . ASN A 1 188 ? -2.780 16.707 -17.528 1.00 39.34 188 ASN A O 1
ATOM 1567 N N . ASN A 1 189 ? -1.990 14.805 -18.364 1.00 40.97 189 ASN A N 1
ATOM 1568 C CA . ASN A 1 189 ? -2.508 13.953 -17.275 1.00 40.97 189 ASN A CA 1
ATOM 1569 C C . ASN A 1 189 ? -1.434 13.067 -16.624 1.00 40.97 189 ASN A C 1
ATOM 1571 O O . ASN A 1 189 ? -1.749 12.173 -15.835 1.00 40.97 189 ASN A O 1
ATOM 1575 N N . VAL A 1 190 ? -0.173 13.303 -16.967 1.00 44.16 190 VAL A N 1
ATOM 1576 C CA . VAL A 1 190 ? 0.982 12.564 -16.465 1.00 44.16 190 VAL A CA 1
ATOM 1577 C C . VAL A 1 190 ? 1.358 13.133 -15.104 1.00 44.16 190 VAL A C 1
ATOM 1579 O O . VAL A 1 190 ? 1.282 14.339 -14.881 1.00 44.16 190 VAL A O 1
ATOM 1582 N N . ILE A 1 191 ? 1.687 12.245 -14.170 1.00 46.47 191 ILE A N 1
ATOM 1583 C CA . ILE A 1 191 ? 2.090 12.561 -12.800 1.00 46.47 191 ILE A CA 1
ATOM 1584 C C . ILE A 1 191 ? 3.077 13.732 -12.843 1.00 46.47 191 ILE A C 1
ATOM 1586 O O . ILE A 1 191 ? 4.212 13.569 -13.279 1.00 46.47 191 ILE A O 1
ATOM 1590 N N . ASN A 1 192 ? 2.630 14.916 -12.417 1.00 44.66 192 ASN A N 1
ATOM 1591 C CA . ASN A 1 192 ? 3.475 16.098 -12.332 1.00 44.66 192 ASN A CA 1
ATOM 1592 C C . ASN A 1 192 ? 4.516 15.844 -11.236 1.00 44.66 192 ASN A C 1
ATOM 1594 O O . ASN A 1 192 ? 4.296 16.163 -10.069 1.00 44.66 192 ASN A O 1
ATOM 1598 N N . VAL A 1 193 ? 5.659 15.267 -11.610 1.00 51.59 193 VAL A N 1
ATOM 1599 C CA . VAL A 1 193 ? 6.881 15.238 -10.798 1.00 51.59 193 VAL A CA 1
ATOM 1600 C C . VAL A 1 193 ? 7.528 16.627 -10.874 1.00 51.59 193 VAL A C 1
ATOM 1602 O O . VAL A 1 193 ? 8.686 16.786 -11.241 1.00 51.59 193 VAL A O 1
ATOM 1605 N N . LEU A 1 194 ? 6.761 17.670 -10.553 1.00 45.94 194 LEU A N 1
ATOM 1606 C CA . LEU A 1 194 ? 7.327 18.976 -10.244 1.00 45.94 194 LEU A CA 1
ATOM 1607 C C . LEU A 1 194 ? 7.974 18.839 -8.855 1.00 45.94 194 LEU A C 1
ATOM 1609 O O . LEU A 1 194 ? 7.326 18.451 -7.882 1.00 45.94 194 LEU A O 1
ATOM 1613 N N . ASP A 1 195 ? 9.287 19.054 -8.794 1.00 56.56 195 ASP A N 1
ATOM 1614 C CA . ASP A 1 195 ? 10.112 19.057 -7.575 1.00 56.56 195 ASP A CA 1
ATOM 1615 C C . ASP A 1 195 ? 10.206 17.740 -6.782 1.00 56.56 195 ASP A C 1
ATOM 1617 O O . ASP A 1 195 ? 10.486 17.749 -5.579 1.00 56.56 195 ASP A O 1
ATOM 1621 N N . ASN A 1 196 ? 10.019 16.586 -7.434 1.00 70.62 196 ASN A N 1
ATOM 1622 C CA . ASN A 1 196 ? 9.957 15.278 -6.764 1.00 70.62 196 ASN A CA 1
ATOM 1623 C C . ASN A 1 196 ? 8.874 15.221 -5.675 1.00 70.62 196 ASN A C 1
ATOM 1625 O O . ASN A 1 196 ? 9.012 14.475 -4.711 1.00 70.62 196 ASN A O 1
ATOM 1629 N N . ILE A 1 197 ? 7.799 15.998 -5.777 1.00 77.06 197 ILE A N 1
ATOM 1630 C CA . ILE A 1 197 ? 6.684 15.921 -4.832 1.00 77.06 197 ILE A CA 1
ATOM 1631 C C . ILE A 1 197 ? 5.636 14.975 -5.410 1.00 77.06 197 ILE A C 1
ATOM 1633 O O . ILE A 1 197 ? 5.298 15.038 -6.590 1.00 77.06 197 ILE A O 1
ATOM 1637 N N . TYR A 1 198 ? 5.107 14.077 -4.580 1.00 79.19 198 TYR A N 1
ATOM 1638 C CA . TYR A 1 198 ? 3.976 13.259 -4.999 1.00 79.19 198 TYR A CA 1
ATOM 1639 C C . TYR A 1 198 ? 2.699 14.100 -5.007 1.00 79.19 198 TYR A C 1
ATOM 1641 O O . TYR A 1 198 ? 2.141 14.406 -3.951 1.00 79.19 198 TYR A O 1
ATOM 1649 N N . ILE A 1 199 ? 2.231 14.460 -6.202 1.00 73.56 199 ILE A N 1
ATOM 1650 C CA . ILE A 1 199 ? 0.948 15.137 -6.388 1.00 73.56 199 ILE A CA 1
ATOM 1651 C C . ILE A 1 199 ? -0.130 14.078 -6.587 1.00 73.56 199 ILE A C 1
ATOM 1653 O O . ILE A 1 199 ? -0.134 13.327 -7.561 1.00 73.56 199 ILE A O 1
ATOM 1657 N N . ARG A 1 200 ? -1.063 14.025 -5.642 1.00 72.31 200 ARG A N 1
ATOM 1658 C CA . ARG A 1 200 ? -2.211 13.128 -5.700 1.00 72.31 200 ARG A CA 1
ATOM 1659 C C . ARG A 1 200 ? -3.376 13.815 -6.414 1.00 72.31 200 ARG A C 1
ATOM 1661 O O . ARG A 1 200 ? -3.703 14.951 -6.090 1.00 72.31 200 ARG A O 1
ATOM 1668 N N . ASN A 1 201 ? -4.095 13.076 -7.261 1.00 62.09 201 ASN A N 1
ATOM 1669 C CA . ASN A 1 201 ? -5.453 13.467 -7.636 1.00 62.09 201 ASN A CA 1
ATOM 1670 C C . ASN A 1 201 ? -6.375 13.344 -6.417 1.00 62.09 201 ASN A C 1
ATOM 1672 O O . ASN A 1 201 ? -6.729 12.241 -5.982 1.00 62.09 201 ASN A O 1
ATOM 1676 N N . GLU A 1 202 ? -6.743 14.477 -5.824 1.00 55.62 202 GLU A N 1
ATOM 1677 C CA . GLU A 1 202 ? -7.735 14.502 -4.757 1.00 55.62 202 GLU A CA 1
ATOM 1678 C C . GLU A 1 202 ? -9.111 14.138 -5.315 1.00 55.62 202 GLU A C 1
ATOM 1680 O O . GLU A 1 202 ? -9.902 14.988 -5.712 1.00 55.62 202 GLU A O 1
ATOM 1685 N N . VAL A 1 203 ? -9.440 12.846 -5.280 1.00 52.75 203 VAL A N 1
ATOM 1686 C CA . VAL A 1 203 ? -10.831 12.395 -5.364 1.00 52.75 203 VAL A CA 1
ATOM 1687 C C . VAL A 1 203 ? -11.471 12.644 -3.998 1.00 52.75 203 VAL A C 1
ATOM 1689 O O . VAL A 1 203 ? -11.680 11.728 -3.195 1.00 52.75 203 VAL A O 1
ATOM 1692 N N . SER A 1 204 ? -11.701 13.919 -3.683 1.00 46.88 204 SER A N 1
ATOM 1693 C CA . SER A 1 204 ? -12.571 14.295 -2.580 1.00 46.88 204 SER A CA 1
ATOM 1694 C C . SER A 1 204 ? -14.003 14.178 -3.082 1.00 46.88 204 SER A C 1
ATOM 1696 O O . SER A 1 204 ? -14.448 14.876 -3.991 1.00 46.88 204 SER A O 1
ATOM 1698 N N . LEU A 1 205 ? -14.754 13.243 -2.508 1.00 47.56 205 LEU A N 1
ATOM 1699 C CA . LEU A 1 205 ? -16.195 13.319 -2.648 1.00 47.56 205 LEU A CA 1
ATOM 1700 C C . LEU A 1 205 ? -16.642 14.450 -1.746 1.00 47.56 205 LEU A C 1
ATOM 1702 O O . LEU A 1 205 ? -16.590 14.352 -0.519 1.00 47.56 205 LEU A O 1
ATOM 1706 N N . ASN A 1 206 ? -17.014 15.558 -2.373 1.00 45.72 206 ASN A N 1
ATOM 1707 C CA . ASN A 1 206 ? -17.505 16.724 -1.676 1.00 45.72 206 ASN A CA 1
ATOM 1708 C C . ASN A 1 206 ? -18.938 16.452 -1.183 1.00 45.72 206 ASN A C 1
ATOM 1710 O O . ASN A 1 206 ? -19.923 16.931 -1.741 1.00 45.72 206 ASN A O 1
ATOM 1714 N N . TYR A 1 207 ? -19.038 15.637 -0.129 1.00 51.94 207 TYR A N 1
ATOM 1715 C CA . TYR A 1 207 ? -20.260 15.337 0.621 1.00 51.94 207 TYR A CA 1
ATOM 1716 C C . TYR A 1 207 ? -20.673 16.492 1.549 1.00 51.94 207 TYR A C 1
ATOM 1718 O O . TYR A 1 207 ? -21.472 16.281 2.459 1.00 51.94 207 TYR A O 1
ATOM 1726 N N . SER A 1 208 ? -20.108 17.696 1.384 1.00 55.03 208 SER A N 1
ATOM 1727 C CA . SER A 1 208 ? -20.400 18.819 2.270 1.00 55.03 208 SER A CA 1
ATOM 1728 C C . SER A 1 208 ? -21.902 19.091 2.293 1.00 55.03 208 SER A C 1
ATOM 1730 O O . SER A 1 208 ? -22.505 19.352 1.248 1.00 55.03 208 SER A O 1
ATOM 1732 N N . TYR A 1 209 ? -22.481 19.059 3.499 1.00 54.53 209 TYR A N 1
ATOM 1733 C CA . TYR A 1 209 ? -23.849 19.492 3.789 1.00 54.53 209 TYR A CA 1
ATOM 1734 C C . TYR A 1 209 ? -24.160 20.806 3.068 1.00 54.53 209 TYR A C 1
ATOM 1736 O O . TYR A 1 209 ? -25.149 20.900 2.352 1.00 54.53 209 TYR A O 1
ATOM 1744 N N . LEU A 1 210 ? -23.234 21.768 3.129 1.00 55.09 210 LEU A N 1
ATOM 1745 C CA . LEU A 1 210 ? -23.368 23.077 2.495 1.00 55.09 210 LEU A CA 1
ATOM 1746 C C . LEU A 1 210 ? -23.446 23.009 0.965 1.00 55.09 210 LEU A C 1
ATOM 1748 O O . LEU A 1 210 ? -24.158 23.806 0.367 1.00 55.09 210 LEU A O 1
ATOM 1752 N N . ASN A 1 211 ? -22.759 22.069 0.313 1.00 60.06 211 ASN A N 1
ATOM 1753 C CA . ASN A 1 211 ? -22.843 21.911 -1.142 1.00 60.06 211 ASN A CA 1
ATOM 1754 C C . ASN A 1 211 ? -24.115 21.186 -1.575 1.00 60.06 211 ASN A C 1
ATOM 1756 O O . ASN A 1 211 ? -24.693 21.547 -2.597 1.00 60.06 211 ASN A O 1
ATOM 1760 N N . PHE A 1 212 ? -24.583 20.220 -0.780 1.00 60.19 212 PHE A N 1
ATOM 1761 C CA . PHE A 1 212 ? -25.900 19.621 -0.984 1.00 60.19 212 PHE A CA 1
ATOM 1762 C C . PHE A 1 212 ? -27.006 20.672 -0.832 1.00 60.19 212 PHE A C 1
ATOM 1764 O O . PHE A 1 212 ? -27.859 20.791 -1.710 1.00 60.19 212 PHE A O 1
ATOM 1771 N N . LEU A 1 213 ? -26.950 21.475 0.237 1.00 60.53 213 LEU A N 1
ATOM 1772 C CA . LEU A 1 213 ? -27.873 22.583 0.466 1.00 60.53 213 LEU A CA 1
ATOM 1773 C C . LEU A 1 213 ? -27.837 23.589 -0.685 1.00 60.53 213 LEU A C 1
ATOM 1775 O O . LEU A 1 213 ? -28.879 23.888 -1.260 1.00 60.53 213 LEU A O 1
ATOM 1779 N N . LYS A 1 214 ? -26.643 24.042 -1.089 1.00 66.12 214 LYS A N 1
ATOM 1780 C CA . LYS A 1 214 ? -26.470 24.976 -2.213 1.00 66.12 214 LYS A CA 1
ATOM 1781 C C . LYS A 1 214 ? -27.018 24.424 -3.526 1.00 66.12 214 LYS A C 1
ATOM 1783 O O . LYS A 1 214 ? -27.696 25.154 -4.241 1.00 66.12 214 LYS A O 1
ATOM 1788 N N . LYS A 1 215 ? -26.763 23.151 -3.850 1.00 65.62 215 LYS A N 1
ATOM 1789 C CA . LYS A 1 215 ? -27.221 22.536 -5.108 1.00 65.62 215 LYS A CA 1
ATOM 1790 C C . LYS A 1 215 ? -28.746 22.424 -5.196 1.00 65.62 215 LYS A C 1
ATOM 1792 O O . LYS A 1 215 ? -29.281 22.485 -6.297 1.00 65.62 215 LYS A O 1
ATOM 1797 N N . TYR A 1 216 ? -29.437 22.274 -4.070 1.00 64.56 216 TYR A N 1
ATOM 1798 C CA . TYR A 1 216 ? -30.902 22.253 -4.040 1.00 64.56 216 TYR A CA 1
ATOM 1799 C C . TYR A 1 216 ? -31.524 23.578 -3.577 1.00 64.56 216 TYR A C 1
ATOM 1801 O O . TYR A 1 216 ? -32.732 23.617 -3.358 1.00 64.56 216 TYR A O 1
ATOM 1809 N N . SER A 1 217 ? -30.722 24.642 -3.438 1.00 70.69 217 SER A N 1
ATOM 1810 C CA . SER A 1 217 ? -31.153 25.951 -2.923 1.00 70.69 217 SER A CA 1
ATOM 1811 C C . SER A 1 217 ? -31.924 25.848 -1.601 1.00 70.69 217 SER A C 1
ATOM 1813 O O . SER A 1 217 ? -32.915 26.536 -1.379 1.00 70.69 217 SER A O 1
ATOM 1815 N N . LEU A 1 218 ? -31.488 24.935 -0.735 1.00 65.12 218 LEU A N 1
ATOM 1816 C CA . LEU A 1 218 ? -32.111 24.663 0.550 1.00 65.12 218 LEU A CA 1
ATOM 1817 C C . LEU A 1 218 ? -31.445 25.543 1.606 1.00 65.12 218 LEU A C 1
ATOM 1819 O O . LEU A 1 218 ? -30.408 25.186 2.162 1.00 65.12 218 LEU A O 1
ATOM 1823 N N . GLU A 1 219 ? -32.037 26.699 1.872 1.00 61.09 219 GLU A N 1
ATOM 1824 C CA . GLU A 1 219 ? -31.707 27.516 3.039 1.00 61.09 219 GLU A CA 1
ATOM 1825 C C . GLU A 1 219 ? -32.657 27.126 4.182 1.00 61.09 219 GLU A C 1
ATOM 1827 O O . GLU A 1 219 ? -33.859 26.984 3.971 1.00 61.09 219 GLU A O 1
ATOM 1832 N N . ASN A 1 220 ? -32.120 26.917 5.389 1.00 63.44 220 ASN A N 1
ATOM 1833 C CA . ASN A 1 220 ? -32.890 26.660 6.618 1.00 63.44 220 ASN A CA 1
ATOM 1834 C C . ASN A 1 220 ? -33.727 25.365 6.653 1.00 63.44 220 ASN A C 1
ATOM 1836 O O . ASN A 1 220 ? -34.868 25.377 7.108 1.00 63.44 220 ASN A O 1
ATOM 1840 N N . ILE A 1 221 ? -33.168 24.226 6.230 1.00 66.25 221 ILE A N 1
ATOM 1841 C CA . ILE A 1 221 ? -33.822 22.927 6.465 1.00 66.25 221 ILE A CA 1
ATOM 1842 C C . ILE A 1 221 ? -33.424 22.344 7.817 1.00 66.25 221 ILE A C 1
ATOM 1844 O O . ILE A 1 221 ? -32.266 22.408 8.239 1.00 66.25 221 ILE A O 1
ATOM 1848 N N . THR A 1 222 ? -34.378 21.708 8.484 1.00 69.94 222 THR A N 1
ATOM 1849 C CA . THR A 1 222 ? -34.099 20.960 9.708 1.00 69.94 222 THR A CA 1
ATOM 1850 C C . THR A 1 222 ? -33.298 19.691 9.401 1.00 69.94 222 THR A C 1
ATOM 1852 O O . THR A 1 222 ? -33.379 19.117 8.310 1.00 69.94 222 THR A O 1
ATOM 1855 N N . VAL A 1 223 ? -32.572 19.169 10.398 1.00 60.91 223 VAL A N 1
ATOM 1856 C CA . VAL A 1 223 ? -31.851 17.885 10.288 1.00 60.91 223 VAL A CA 1
ATOM 1857 C C . VAL A 1 223 ? -32.782 16.753 9.824 1.00 60.91 223 VAL A C 1
ATOM 1859 O O . VAL A 1 223 ? -32.389 15.912 9.015 1.00 60.91 223 VAL A O 1
ATOM 1862 N N . LYS A 1 224 ? -34.045 16.746 10.274 1.00 66.06 224 LYS A N 1
ATOM 1863 C CA . LYS A 1 224 ? -35.054 15.757 9.854 1.00 66.06 224 LYS A CA 1
ATOM 1864 C C . LYS A 1 224 ? -35.410 15.868 8.370 1.00 66.06 224 LYS A C 1
ATOM 1866 O O . LYS A 1 224 ? -35.525 14.840 7.700 1.00 66.06 224 LYS A O 1
ATOM 1871 N N . GLU A 1 225 ? -35.570 17.081 7.853 1.00 67.44 225 GLU A N 1
ATOM 1872 C CA . GLU A 1 225 ? -35.861 17.319 6.435 1.00 67.44 225 GLU A CA 1
ATOM 1873 C C . GLU A 1 225 ? -34.662 16.977 5.556 1.00 67.44 225 GLU A C 1
ATOM 1875 O O . GLU A 1 225 ? -34.832 16.301 4.542 1.00 67.44 225 GLU A O 1
ATOM 1880 N N . PHE A 1 226 ? -33.448 17.328 5.989 1.00 66.62 226 PHE A N 1
ATOM 1881 C CA . PHE A 1 226 ? -32.212 16.931 5.314 1.00 66.62 226 PHE A CA 1
ATOM 1882 C C . PHE A 1 226 ? -32.086 15.408 5.203 1.00 66.62 226 PHE A C 1
ATOM 1884 O O . PHE A 1 226 ? -31.814 14.878 4.128 1.00 66.62 226 PHE A O 1
ATOM 1891 N N . ILE A 1 227 ? -32.350 14.687 6.295 1.00 66.25 227 ILE A N 1
ATOM 1892 C CA . ILE A 1 227 ? -32.353 13.221 6.323 1.00 66.25 227 ILE A CA 1
ATOM 1893 C C . ILE A 1 227 ? -33.369 12.642 5.331 1.00 66.25 227 ILE A C 1
ATOM 1895 O O . ILE A 1 227 ? -33.072 11.662 4.641 1.00 66.25 227 ILE A O 1
ATOM 1899 N N . LYS A 1 228 ? -34.573 13.218 5.263 1.00 73.06 228 LYS A N 1
ATOM 1900 C CA . LYS A 1 228 ? -35.623 12.778 4.337 1.00 73.06 228 LYS A CA 1
ATOM 1901 C C . LYS A 1 228 ? -35.206 13.013 2.881 1.00 73.06 228 LYS A C 1
ATOM 1903 O O . LYS A 1 228 ? -35.250 12.083 2.080 1.00 73.06 228 LYS A O 1
ATOM 1908 N N . LEU A 1 229 ? -34.695 14.203 2.574 1.00 69.75 229 LEU A N 1
ATOM 1909 C CA . LEU A 1 229 ? -34.172 14.571 1.255 1.00 69.75 229 LEU A CA 1
ATOM 1910 C C . LEU A 1 229 ? -32.990 13.702 0.825 1.00 69.75 229 LEU A C 1
ATOM 1912 O O . LEU A 1 229 ? -32.928 13.273 -0.325 1.00 69.75 229 LEU A O 1
ATOM 1916 N N . LEU A 1 230 ? -32.074 13.389 1.742 1.00 67.12 230 LEU A N 1
ATOM 1917 C CA . LEU A 1 230 ? -30.985 12.455 1.483 1.00 67.12 230 LEU A CA 1
ATOM 1918 C C . LEU A 1 230 ? -31.512 11.073 1.111 1.00 67.12 230 LEU A C 1
ATOM 1920 O O . LEU A 1 230 ? -30.990 10.484 0.168 1.00 67.12 230 LEU A O 1
ATOM 1924 N N . LYS A 1 231 ? -32.529 10.559 1.814 1.00 69.56 231 LYS A N 1
ATOM 1925 C CA . LYS A 1 231 ? -33.163 9.260 1.519 1.00 69.56 231 LYS A CA 1
ATOM 1926 C C . LYS A 1 231 ? -33.836 9.231 0.148 1.00 69.56 231 LYS A C 1
ATOM 1928 O O . LYS A 1 231 ? -33.738 8.223 -0.546 1.00 69.56 231 LYS A O 1
ATOM 1933 N N . GLU A 1 232 ? -34.485 10.325 -0.234 1.00 73.62 232 GLU A N 1
ATOM 1934 C CA . GLU A 1 232 ? -35.238 10.432 -1.489 1.00 73.62 232 GLU A CA 1
ATOM 1935 C C . GLU A 1 232 ? -34.333 10.705 -2.699 1.00 73.62 232 GLU A C 1
ATOM 1937 O O . GLU A 1 232 ? -34.466 10.044 -3.726 1.00 73.62 232 GLU A O 1
ATOM 1942 N N . LYS A 1 233 ? -33.383 11.642 -2.576 1.00 67.50 233 LYS A N 1
ATOM 1943 C CA . LYS A 1 233 ? -32.570 12.158 -3.696 1.00 67.50 233 LYS A CA 1
ATOM 1944 C C . LYS A 1 233 ? -31.085 11.814 -3.620 1.00 67.50 233 LYS A C 1
ATOM 1946 O O . LYS A 1 233 ? -30.350 12.003 -4.585 1.00 67.50 233 LYS A O 1
ATOM 1951 N N . GLY A 1 234 ? -30.600 11.292 -2.496 1.00 61.38 234 GLY A N 1
ATOM 1952 C CA . GLY A 1 234 ? -29.168 11.052 -2.294 1.00 61.38 234 GLY A CA 1
ATOM 1953 C C . GLY A 1 23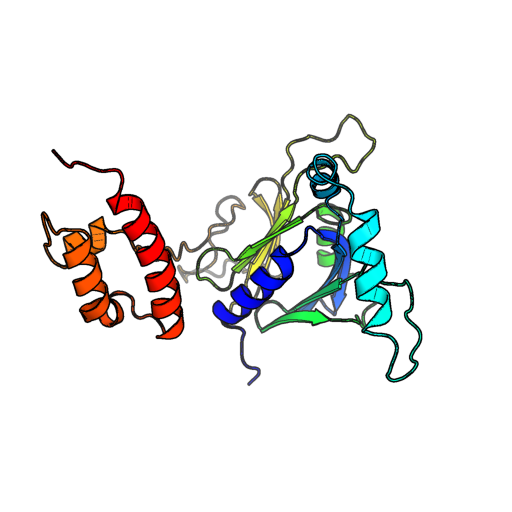4 ? -28.569 10.017 -3.250 1.00 61.38 234 GLY A C 1
ATOM 1954 O O . GLY A 1 234 ? -27.387 10.107 -3.570 1.00 61.38 234 GLY A O 1
ATOM 1955 N N . LYS A 1 235 ? -29.372 9.081 -3.774 1.00 60.44 235 LYS A N 1
ATOM 1956 C CA . LYS A 1 235 ? -28.918 8.149 -4.822 1.00 60.44 235 LYS A CA 1
ATOM 1957 C C . LYS A 1 235 ? -28.555 8.865 -6.122 1.00 60.44 235 LYS A C 1
ATOM 1959 O O . LYS A 1 235 ? -27.534 8.550 -6.719 1.00 60.44 235 LYS A O 1
ATOM 1964 N N . GLU A 1 236 ? -29.367 9.841 -6.517 1.00 63.09 236 GLU A N 1
ATOM 1965 C CA . GLU A 1 236 ? -29.132 10.677 -7.696 1.00 63.09 236 GLU A CA 1
ATOM 1966 C C . GLU A 1 236 ? -27.945 11.623 -7.474 1.00 63.09 236 GLU A C 1
ATOM 1968 O O . GLU A 1 236 ? -27.150 11.868 -8.375 1.00 63.09 236 GLU A O 1
ATOM 1973 N N . TYR A 1 237 ? -27.787 12.126 -6.248 1.00 56.75 237 TYR A N 1
ATOM 1974 C CA . TYR A 1 237 ? -26.744 13.095 -5.932 1.00 56.75 237 TYR A CA 1
ATOM 1975 C C . TYR A 1 237 ? -25.344 12.484 -5.837 1.00 56.75 237 TYR A C 1
ATOM 1977 O O . TYR A 1 237 ? -24.377 13.106 -6.274 1.00 56.75 237 TYR A O 1
ATOM 1985 N N . PHE A 1 238 ? -25.215 11.304 -5.227 1.00 53.88 238 PHE A N 1
ATOM 1986 C CA . PHE A 1 238 ? -23.900 10.736 -4.938 1.00 53.88 238 PHE A CA 1
ATOM 1987 C C . PHE A 1 238 ? -23.394 9.762 -5.999 1.00 53.88 238 PHE A C 1
ATOM 1989 O O . PHE A 1 238 ? -22.239 9.356 -5.904 1.00 53.88 238 PHE A O 1
ATOM 1996 N N . SER A 1 239 ? -24.220 9.376 -6.980 1.00 53.38 239 SER A N 1
ATOM 1997 C CA . SER A 1 239 ? -23.867 8.361 -7.988 1.00 53.38 239 SER A CA 1
ATOM 1998 C C . SER A 1 239 ? -23.209 7.121 -7.360 1.00 53.38 239 SER A C 1
ATOM 2000 O O . SER A 1 239 ? -22.274 6.540 -7.906 1.00 53.38 239 SER A O 1
ATOM 2002 N N . LEU A 1 240 ? -23.643 6.767 -6.147 1.00 51.88 240 LEU A N 1
ATOM 2003 C CA . LEU A 1 240 ? -23.027 5.730 -5.332 1.00 51.88 240 LEU A CA 1
ATOM 2004 C C . LEU A 1 240 ? -23.726 4.400 -5.556 1.00 51.88 240 LEU A C 1
ATOM 2006 O O . LEU A 1 240 ? -24.954 4.330 -5.618 1.00 51.88 240 LEU A O 1
ATOM 2010 N N . ASP A 1 241 ? -22.938 3.329 -5.535 1.00 49.66 241 ASP A N 1
ATOM 2011 C CA . ASP A 1 241 ? -23.472 1.982 -5.389 1.00 49.66 241 ASP A CA 1
ATOM 2012 C C . ASP A 1 241 ? -24.353 1.888 -4.134 1.00 49.66 241 ASP A C 1
ATOM 2014 O O . ASP A 1 241 ? -24.005 2.418 -3.069 1.00 49.66 241 ASP A O 1
ATOM 2018 N N . ASN A 1 242 ? -25.481 1.173 -4.238 1.00 52.47 242 ASN A N 1
ATOM 2019 C CA . ASN A 1 242 ? -26.495 1.066 -3.175 1.00 52.47 242 ASN A CA 1
ATOM 2020 C C . ASN A 1 242 ? -25.883 0.692 -1.811 1.00 52.47 242 ASN A C 1
ATOM 2022 O O . ASN A 1 242 ? -26.356 1.142 -0.769 1.00 52.47 242 ASN A O 1
ATOM 2026 N N . TYR A 1 243 ? -24.815 -0.108 -1.807 1.00 45.62 243 TYR A N 1
ATOM 2027 C CA . TYR A 1 243 ? -24.112 -0.507 -0.592 1.00 45.62 243 TYR A CA 1
ATOM 2028 C C . TYR A 1 243 ? -23.376 0.658 0.086 1.00 45.62 243 TYR A C 1
ATOM 2030 O O . TYR A 1 243 ? -23.525 0.863 1.290 1.00 45.62 243 TYR A O 1
ATOM 2038 N N . VAL A 1 244 ? -22.625 1.456 -0.677 1.00 48.59 244 VAL A N 1
ATOM 2039 C CA . VAL A 1 244 ? -21.854 2.592 -0.146 1.00 48.59 244 VAL A CA 1
ATOM 2040 C C . VAL A 1 244 ? -22.795 3.678 0.359 1.00 48.59 244 VAL A C 1
ATOM 2042 O O . VAL A 1 244 ? -22.588 4.217 1.444 1.00 48.59 244 VAL A O 1
ATOM 2045 N N . TYR A 1 245 ? -23.884 3.917 -0.371 1.00 56.88 245 TYR A N 1
ATOM 2046 C CA . TYR A 1 245 ? -24.957 4.799 0.071 1.00 56.88 245 TYR A CA 1
ATOM 2047 C C . TYR A 1 245 ? -25.586 4.324 1.395 1.00 56.88 245 TYR A C 1
ATOM 2049 O O . TYR A 1 245 ? -25.785 5.120 2.311 1.00 56.88 245 TYR A O 1
ATOM 2057 N N . ASN A 1 246 ? -25.837 3.023 1.555 1.00 56.53 246 ASN A N 1
ATOM 2058 C CA . ASN A 1 246 ? -26.415 2.470 2.785 1.00 56.53 246 ASN A CA 1
ATOM 2059 C C . ASN A 1 246 ? -25.458 2.546 3.989 1.00 56.53 246 ASN A C 1
ATOM 2061 O O . ASN A 1 246 ? -25.904 2.758 5.117 1.00 56.53 246 ASN A O 1
ATOM 2065 N N . VAL A 1 247 ? -24.150 2.386 3.773 1.00 53.59 247 VAL A N 1
ATOM 2066 C CA . VAL A 1 247 ? -23.142 2.507 4.841 1.00 53.59 247 VAL A CA 1
ATOM 2067 C C . VAL A 1 247 ? -22.943 3.970 5.240 1.00 53.59 247 VAL A C 1
ATOM 2069 O O . VAL A 1 247 ? -23.015 4.288 6.426 1.00 53.59 247 VAL A O 1
ATOM 2072 N N . LEU A 1 248 ? -22.767 4.867 4.263 1.00 55.12 248 LEU A N 1
ATOM 2073 C CA . LEU A 1 248 ? -22.611 6.301 4.518 1.00 55.12 248 LEU A CA 1
ATOM 2074 C C . LEU A 1 248 ? -23.861 6.903 5.149 1.00 55.12 248 LEU A C 1
ATOM 2076 O O . LEU A 1 248 ? -23.745 7.659 6.106 1.00 55.12 248 LEU A O 1
ATOM 2080 N N . SER A 1 249 ? -25.054 6.530 4.681 1.00 60.22 249 SER A N 1
ATOM 2081 C CA . SER A 1 249 ? -26.296 6.995 5.299 1.00 60.22 249 SER A CA 1
ATOM 2082 C C . SER A 1 249 ? -26.422 6.512 6.742 1.00 60.22 249 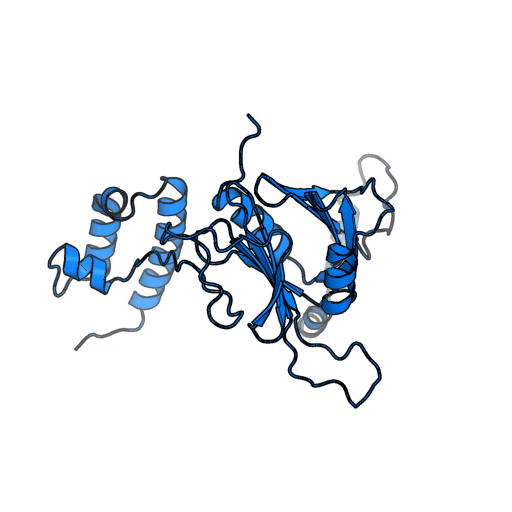SER A C 1
ATOM 2084 O O . SER A 1 249 ? -26.817 7.302 7.584 1.00 60.22 249 SER A O 1
ATOM 2086 N N . LYS A 1 250 ? -26.027 5.281 7.093 1.00 61.53 250 LYS A N 1
ATOM 2087 C CA . LYS A 1 250 ? -26.051 4.823 8.497 1.00 61.53 250 LYS A CA 1
ATOM 2088 C C . LYS A 1 250 ? -25.102 5.607 9.409 1.00 61.53 250 LYS A C 1
ATOM 2090 O O . LYS A 1 250 ? -25.519 6.005 10.494 1.00 61.53 250 LYS A O 1
ATOM 2095 N N . GLU A 1 251 ? -23.861 5.831 8.983 1.00 59.88 251 GLU A N 1
ATOM 2096 C CA . GLU A 1 251 ? -22.873 6.616 9.744 1.00 59.88 251 GLU A CA 1
ATOM 2097 C C . GLU A 1 251 ? -23.300 8.085 9.874 1.00 59.88 251 GLU A C 1
ATOM 2099 O O . GLU A 1 251 ? -23.323 8.632 10.976 1.00 59.88 251 GLU A O 1
ATOM 2104 N N . LEU A 1 252 ? -23.749 8.697 8.774 1.00 61.19 252 LEU A N 1
ATOM 2105 C CA . LEU A 1 252 ? -24.250 10.071 8.767 1.00 61.19 252 LEU A CA 1
ATOM 2106 C C . LEU A 1 252 ? -25.493 10.218 9.660 1.00 61.19 252 LEU A C 1
ATOM 2108 O O . LEU A 1 252 ? -25.592 11.163 10.432 1.00 61.19 252 LEU A O 1
ATOM 2112 N N . MET A 1 253 ? -26.419 9.257 9.617 1.00 60.25 253 MET A N 1
ATOM 2113 C CA . MET A 1 253 ? -27.605 9.235 10.481 1.00 60.25 253 MET A CA 1
ATOM 2114 C C . MET A 1 253 ? -27.240 9.097 11.960 1.00 60.25 253 MET A C 1
ATOM 2116 O O . MET A 1 253 ? -27.891 9.706 12.805 1.00 60.25 253 MET A O 1
ATOM 2120 N N . LYS A 1 254 ? -26.205 8.318 12.289 1.00 64.44 254 LYS A N 1
ATOM 2121 C CA . LYS A 1 254 ? -25.700 8.189 13.661 1.00 64.44 254 LYS A CA 1
ATOM 2122 C C . LYS A 1 254 ? -25.099 9.508 14.150 1.00 64.44 254 LYS A C 1
ATOM 2124 O O . LYS A 1 254 ? -25.397 9.929 15.262 1.00 64.44 254 LYS A O 1
ATOM 2129 N N . TYR A 1 255 ? -24.320 10.178 13.304 1.00 58.75 255 TYR A N 1
ATOM 2130 C CA . TYR A 1 255 ? -23.756 11.496 13.590 1.00 58.75 255 TYR A CA 1
ATOM 2131 C C . TYR A 1 255 ? -24.846 12.560 13.801 1.00 58.75 255 TYR A C 1
ATOM 2133 O O . TYR A 1 255 ? -24.846 13.253 14.814 1.00 58.75 255 TYR A O 1
ATOM 2141 N N . LEU A 1 256 ? -25.828 12.629 12.899 1.00 56.94 256 LEU A N 1
ATOM 2142 C CA . LEU A 1 256 ? -26.938 13.583 12.980 1.00 56.94 256 LEU A CA 1
ATOM 2143 C C . LEU A 1 256 ? -27.861 13.330 14.181 1.00 56.94 256 LEU A C 1
ATOM 2145 O O . LEU A 1 256 ? -28.310 14.276 14.820 1.00 56.94 256 LEU A O 1
ATOM 2149 N N . ASN A 1 257 ? -28.116 12.067 14.534 1.00 59.00 257 ASN A N 1
ATOM 2150 C CA . ASN A 1 257 ? -28.890 11.734 15.732 1.00 59.00 257 ASN A CA 1
ATOM 2151 C C . ASN A 1 257 ? -28.160 12.112 17.026 1.00 59.00 257 ASN A C 1
ATOM 2153 O O . ASN A 1 257 ? -28.821 12.476 17.992 1.00 59.00 257 ASN A O 1
ATOM 2157 N N . ASN A 1 258 ? -26.825 12.063 17.039 1.00 57.62 258 ASN A N 1
ATOM 2158 C CA . ASN A 1 258 ? -26.035 12.542 18.171 1.00 57.62 258 ASN A CA 1
ATOM 2159 C C . ASN A 1 258 ? -26.037 14.080 18.261 1.00 57.62 258 ASN A C 1
ATOM 2161 O O . ASN A 1 258 ? -26.016 14.612 19.363 1.00 57.62 258 ASN A O 1
ATOM 2165 N N . MET A 1 259 ? -26.125 14.791 17.129 1.00 52.97 259 MET A N 1
ATOM 2166 C CA . MET A 1 259 ? -26.232 16.259 17.103 1.00 52.97 259 MET A CA 1
ATOM 2167 C C . MET A 1 259 ? -27.591 16.808 17.557 1.00 52.97 259 MET A C 1
ATOM 2169 O O . MET A 1 259 ? -27.649 17.944 18.018 1.00 52.97 259 MET A O 1
ATOM 2173 N N . ASN A 1 260 ? -28.673 16.021 17.488 1.00 50.00 260 ASN A N 1
ATOM 2174 C CA . ASN A 1 260 ? -29.996 16.434 17.986 1.00 50.00 260 ASN A CA 1
ATOM 2175 C C . ASN A 1 260 ? -30.038 16.712 19.504 1.00 50.00 260 ASN A C 1
ATOM 2177 O O . ASN A 1 260 ? -31.060 17.199 19.980 1.00 50.00 260 ASN A O 1
ATOM 2181 N N . ASN A 1 261 ? -28.970 16.413 20.253 1.00 46.22 261 ASN A N 1
ATOM 2182 C CA . ASN A 1 261 ? -28.902 16.691 21.686 1.00 46.22 261 ASN A CA 1
ATOM 2183 C C . ASN A 1 261 ? -28.208 18.019 22.043 1.00 46.22 261 ASN A C 1
ATOM 2185 O O . ASN A 1 261 ? -28.367 18.442 23.181 1.00 46.22 261 ASN A O 1
ATOM 2189 N N . ASP A 1 262 ? -27.502 18.689 21.119 1.00 43.78 262 ASP A N 1
ATOM 2190 C CA . ASP A 1 262 ? -26.538 19.740 21.509 1.00 43.78 262 ASP A CA 1
ATOM 2191 C C . ASP A 1 262 ? -26.604 21.074 20.741 1.00 43.78 262 ASP A C 1
ATOM 2193 O O . ASP A 1 262 ? -25.699 21.891 20.899 1.00 43.78 262 ASP A O 1
ATOM 2197 N N . ILE A 1 263 ? -27.628 21.375 19.929 1.00 37.94 263 ILE A N 1
ATOM 2198 C CA . ILE A 1 263 ? -27.659 22.678 19.230 1.00 37.94 263 ILE A CA 1
ATOM 2199 C C . ILE A 1 263 ? -29.052 23.324 19.246 1.00 37.94 263 ILE A C 1
ATOM 2201 O O . ILE A 1 263 ? -29.948 22.937 18.497 1.00 37.94 263 ILE A O 1
ATOM 2205 N N . ILE A 1 264 ? -29.191 24.366 20.074 1.00 33.34 264 ILE A N 1
ATOM 2206 C CA . ILE A 1 264 ? -30.101 25.491 19.826 1.00 33.34 264 ILE A CA 1
ATOM 2207 C C . ILE A 1 264 ? -29.419 26.340 18.750 1.00 33.34 264 ILE A C 1
ATOM 2209 O O . ILE A 1 264 ? -28.299 26.802 18.958 1.00 33.34 264 ILE A O 1
ATOM 2213 N N . ILE A 1 265 ? -30.055 26.484 17.589 1.00 36.12 265 ILE A N 1
ATOM 2214 C CA . ILE A 1 265 ? -29.615 27.419 16.550 1.00 36.12 265 ILE A CA 1
ATOM 2215 C C . ILE A 1 265 ? -30.383 28.721 16.794 1.00 36.12 265 ILE A C 1
ATOM 2217 O O . ILE A 1 265 ? -31.596 28.744 16.587 1.00 36.12 265 ILE A O 1
ATOM 2221 N N . GLU A 1 266 ? -29.688 29.752 17.276 1.00 29.81 266 GLU A N 1
ATOM 2222 C CA . GLU A 1 266 ? -30.069 31.155 17.041 1.00 29.81 266 GLU A CA 1
ATOM 2223 C C . GLU A 1 266 ? -29.509 31.619 15.693 1.00 29.81 266 GLU A C 1
ATOM 2225 O O . GLU A 1 266 ? -28.353 31.247 15.373 1.00 29.81 266 GLU A O 1
#

pLDDT: mean 70.04, std 21.3, range [29.81, 96.69]

Radius of gyration: 24.34 Å; chains: 1; bounding box: 58×66×66 Å

InterPro domains:
  IPR051608 Ribosome Quality Control Complex Subunit NEMF [PTHR15239] (1-195)

Secondary structure (DSSP, 8-state):
-PPPPPHHHHHHHHHHHTTS-EEEEEEEEETTTEEEEEEEE---GGGGGSTTSS--TTTTHHHHTTTS-SS------S-TT--EEEEEEETTTEEEEES--------HHHHHHHHHHTT-EEEEEE-TTSSEEEEEEE----SS-TTS-TT--EEEEEE-SSS-EEEEEETTEEEEESSPPP--TT-TTS---STTB-----------HHHHHHHTT--S--HHHHHHHHHHHHHHHH---HHHHHHHHHHHHHHHHHHTTS----